Protein AF-A0A8I1XJJ4-F1 (afdb_monomer)

pLDDT: mean 81.03, std 23.06, range [27.55, 98.94]

Radius of gyration: 28.78 Å; Cα contacts (8 Å, |Δi|>4): 365; chains: 1; bounding box: 63×83×86 Å

Structure (mmCIF, N/CA/C/O backbone):
data_AF-A0A8I1XJJ4-F1
#
_entry.id   AF-A0A8I1XJJ4-F1
#
loop_
_atom_site.group_PDB
_atom_site.id
_atom_site.type_symbol
_atom_site.label_atom_id
_atom_site.label_alt_id
_atom_site.label_comp_id
_atom_site.label_asym_id
_atom_site.label_entity_id
_atom_site.label_seq_id
_atom_site.pdbx_PDB_ins_code
_atom_site.Cartn_x
_atom_site.Cartn_y
_atom_site.Cartn_z
_atom_site.occupancy
_atom_site.B_iso_or_equiv
_atom_site.auth_seq_id
_atom_site.auth_comp_id
_atom_site.auth_asym_id
_atom_site.auth_atom_id
_atom_site.pdbx_PDB_model_num
ATOM 1 N N . MET A 1 1 ? 44.241 12.865 4.020 1.00 38.50 1 MET A N 1
ATOM 2 C CA . MET A 1 1 ? 44.144 13.387 2.641 1.00 38.50 1 MET A CA 1
ATOM 3 C C . MET A 1 1 ? 42.970 14.344 2.603 1.00 38.50 1 MET A C 1
ATOM 5 O O . MET A 1 1 ? 41.831 13.915 2.529 1.00 38.50 1 MET A O 1
ATOM 9 N N . THR A 1 2 ? 43.263 15.622 2.789 1.00 27.55 2 THR A N 1
ATOM 10 C CA . THR A 1 2 ? 42.310 16.731 2.886 1.00 27.55 2 THR A CA 1
ATOM 11 C C . THR A 1 2 ? 42.680 17.711 1.782 1.00 27.55 2 THR A C 1
ATOM 13 O O . THR A 1 2 ? 43.815 18.180 1.751 1.00 27.55 2 THR A O 1
ATOM 16 N N . PHE A 1 3 ? 41.767 17.958 0.845 1.00 29.66 3 PHE A N 1
ATOM 17 C CA . PHE A 1 3 ? 41.957 18.937 -0.222 1.00 29.66 3 PHE A CA 1
ATOM 18 C C . PHE A 1 3 ? 41.377 20.284 0.221 1.00 29.66 3 PHE A C 1
ATOM 20 O O . PHE A 1 3 ? 40.174 20.404 0.440 1.00 29.66 3 PHE A O 1
ATOM 27 N N . GLU A 1 4 ? 42.249 21.283 0.359 1.00 30.64 4 GLU A N 1
ATOM 28 C CA . GLU A 1 4 ? 41.891 22.699 0.460 1.00 30.64 4 GLU A CA 1
ATOM 29 C C . GLU A 1 4 ? 41.525 23.242 -0.929 1.00 30.64 4 GLU A C 1
ATOM 31 O O . GLU A 1 4 ? 42.298 23.123 -1.881 1.00 30.64 4 GLU A O 1
ATOM 36 N N . THR A 1 5 ? 40.373 23.901 -1.044 1.00 34.25 5 THR A N 1
ATOM 37 C CA . THR A 1 5 ? 40.007 24.713 -2.211 1.00 34.25 5 THR A CA 1
ATOM 38 C C . THR A 1 5 ? 40.354 26.177 -1.941 1.00 34.25 5 THR A C 1
ATOM 40 O O . THR A 1 5 ? 39.741 26.809 -1.080 1.00 34.25 5 THR A O 1
ATOM 43 N N . ARG A 1 6 ? 41.326 26.732 -2.678 1.00 32.28 6 ARG A N 1
ATOM 44 C CA . ARG A 1 6 ? 41.619 28.175 -2.696 1.00 32.28 6 ARG A CA 1
ATOM 45 C C . ARG A 1 6 ? 40.765 28.885 -3.747 1.00 32.28 6 ARG A C 1
ATOM 47 O O . ARG A 1 6 ? 40.742 28.484 -4.907 1.00 32.28 6 ARG A O 1
ATOM 54 N N . SER A 1 7 ? 40.116 29.966 -3.328 1.00 33.94 7 SER A N 1
ATOM 55 C CA . SER A 1 7 ? 39.335 30.887 -4.157 1.00 33.94 7 SER A CA 1
ATOM 56 C C . SER A 1 7 ? 40.238 31.870 -4.920 1.00 33.94 7 SER A C 1
ATOM 58 O O . SER A 1 7 ? 41.172 32.427 -4.344 1.00 33.94 7 SER A O 1
ATOM 60 N N . CYS A 1 8 ? 39.940 32.124 -6.199 1.00 31.55 8 CYS A N 1
ATOM 61 C CA . CYS A 1 8 ? 40.547 33.200 -6.998 1.00 31.55 8 CYS A CA 1
ATOM 62 C C . CYS A 1 8 ? 39.799 34.538 -6.802 1.00 31.55 8 CYS A C 1
ATOM 64 O O . CYS A 1 8 ? 38.569 34.524 -6.740 1.00 31.55 8 CYS A O 1
ATOM 66 N N . PRO A 1 9 ? 40.494 35.694 -6.761 1.00 38.53 9 PRO A N 1
ATOM 67 C CA . PRO A 1 9 ? 39.869 37.019 -6.744 1.00 38.53 9 PRO A CA 1
ATOM 68 C C . PRO A 1 9 ? 39.603 37.557 -8.171 1.00 38.53 9 PRO A C 1
ATOM 70 O O . PRO A 1 9 ? 40.192 37.055 -9.132 1.00 38.53 9 PRO A O 1
ATOM 73 N N . PRO A 1 10 ? 38.735 38.578 -8.335 1.00 38.72 10 PRO A N 1
ATOM 74 C CA . PRO A 1 10 ? 38.374 39.125 -9.645 1.00 38.72 10 PRO A CA 1
ATOM 75 C C . PRO A 1 10 ? 39.420 40.133 -10.165 1.00 38.72 10 PRO A C 1
ATOM 77 O O . PRO A 1 10 ? 40.136 40.735 -9.360 1.00 38.72 10 PRO A O 1
ATOM 80 N N . PRO A 1 11 ? 39.510 40.370 -11.489 1.00 40.03 11 PRO A N 1
ATOM 81 C CA . PRO A 1 11 ? 40.433 41.355 -12.033 1.00 40.03 11 PRO A CA 1
ATOM 82 C C . PRO A 1 11 ? 39.850 42.776 -12.048 1.00 40.03 11 PRO A C 1
ATOM 84 O O . PRO A 1 11 ? 38.665 43.002 -12.294 1.00 40.03 11 PRO A O 1
ATOM 87 N N . ASN A 1 12 ? 40.759 43.718 -11.795 1.00 34.16 12 ASN A N 1
ATOM 88 C CA . ASN A 1 12 ? 40.591 45.166 -11.755 1.00 34.16 12 ASN A CA 1
ATOM 89 C C . ASN A 1 12 ? 40.137 45.794 -13.079 1.00 34.16 12 ASN A C 1
ATOM 91 O O . ASN A 1 12 ? 40.534 45.379 -14.168 1.00 34.16 12 ASN A O 1
ATOM 95 N N . ALA A 1 13 ? 39.405 46.898 -12.930 1.00 37.31 13 ALA A N 1
ATOM 96 C CA . ALA A 1 13 ? 39.117 47.879 -13.962 1.00 37.31 13 ALA A CA 1
ATOM 97 C C . ALA A 1 13 ? 40.365 48.701 -14.333 1.00 37.31 13 ALA A C 1
ATOM 99 O O . ALA A 1 13 ? 41.108 49.147 -13.458 1.00 37.31 13 ALA A O 1
ATOM 100 N N . ALA A 1 14 ? 40.541 48.973 -15.627 1.00 34.41 14 ALA A N 1
ATOM 101 C CA . ALA A 1 14 ? 41.392 50.050 -16.116 1.00 34.41 14 ALA A CA 1
ATOM 102 C C . ALA A 1 14 ? 40.769 50.687 -17.367 1.00 34.41 14 ALA A C 1
ATOM 104 O O . ALA A 1 14 ? 40.460 50.014 -18.349 1.00 34.41 14 ALA A O 1
ATOM 105 N N . HIS A 1 15 ? 40.576 52.001 -17.277 1.00 33.31 15 HIS A N 1
ATOM 106 C CA . HIS A 1 15 ? 40.162 52.913 -18.336 1.00 33.31 15 HIS A CA 1
ATOM 107 C C . HIS A 1 15 ? 41.168 52.953 -19.491 1.00 33.31 15 HIS A C 1
ATOM 109 O O . HIS A 1 15 ? 42.363 53.053 -19.236 1.00 33.31 15 HIS A O 1
ATOM 115 N N . PHE A 1 16 ? 40.677 53.043 -20.731 1.00 32.75 16 PHE A N 1
ATOM 116 C CA . PHE A 1 16 ? 41.347 53.777 -21.808 1.00 32.75 16 PHE A CA 1
ATOM 117 C C . PHE A 1 16 ? 40.315 54.383 -22.776 1.00 32.75 16 PHE A C 1
ATOM 119 O O . PHE A 1 16 ? 39.202 53.892 -22.926 1.00 32.75 16 PHE A O 1
ATOM 126 N N . SER A 1 17 ? 40.710 55.520 -23.334 1.00 33.84 17 SER A N 1
ATOM 127 C CA . SER A 1 17 ? 39.941 56.644 -23.876 1.00 33.84 17 SER A CA 1
ATOM 128 C C . SER A 1 17 ? 39.382 56.508 -25.300 1.00 33.84 17 SER A C 1
ATOM 130 O O . SER A 1 17 ? 40.010 55.895 -26.160 1.00 33.84 17 SER A O 1
ATOM 132 N N . ASP A 1 18 ? 38.298 57.250 -25.551 1.00 36.53 18 ASP A N 1
ATOM 133 C CA . ASP A 1 18 ? 37.707 57.614 -26.850 1.00 36.53 18 ASP A CA 1
ATOM 134 C C . ASP A 1 18 ? 38.694 58.193 -27.878 1.00 36.53 18 ASP A C 1
ATOM 136 O O . ASP A 1 18 ? 39.443 59.108 -27.532 1.00 36.53 18 ASP A O 1
ATOM 140 N N . ARG A 1 19 ? 38.570 57.780 -29.159 1.00 33.09 19 ARG A N 1
ATOM 141 C CA . ARG A 1 19 ? 38.722 58.632 -30.369 1.00 33.09 19 ARG A CA 1
ATOM 142 C C . ARG A 1 19 ? 37.977 58.070 -31.604 1.00 33.09 19 ARG A C 1
ATOM 144 O O . ARG A 1 19 ? 38.265 56.976 -32.062 1.00 33.09 19 ARG A O 1
ATOM 151 N N . HIS A 1 20 ? 37.113 58.926 -32.164 1.00 31.52 20 HIS A N 1
ATOM 152 C CA . HIS A 1 20 ? 36.793 59.185 -33.585 1.00 31.52 20 HIS A CA 1
ATOM 153 C C . HIS A 1 20 ? 36.248 58.104 -34.560 1.00 31.52 20 HIS A C 1
ATOM 155 O O . HIS A 1 20 ? 36.979 57.294 -35.109 1.00 31.52 20 HIS A O 1
ATOM 161 N N . ALA A 1 21 ? 34.959 58.293 -34.891 1.00 33.12 21 ALA A N 1
ATOM 162 C CA . ALA A 1 21 ? 34.383 58.653 -36.206 1.00 33.12 21 ALA A CA 1
ATOM 163 C C . ALA A 1 21 ? 34.511 57.736 -37.457 1.00 33.12 21 ALA A C 1
ATOM 165 O O . ALA A 1 21 ? 35.555 57.639 -38.085 1.00 33.12 21 ALA A O 1
ATOM 166 N N . SER A 1 22 ? 33.330 57.236 -37.863 1.00 32.47 22 SER A N 1
ATOM 167 C CA . SER A 1 22 ? 32.742 57.064 -39.214 1.00 32.47 22 SER A CA 1
ATOM 168 C C . SER A 1 22 ? 33.555 56.485 -40.384 1.00 32.47 22 SER A C 1
ATOM 170 O O . SER A 1 22 ? 34.453 57.149 -40.889 1.00 32.47 22 SER A O 1
ATOM 172 N N . ALA A 1 23 ? 33.050 55.390 -40.971 1.00 31.03 23 ALA A N 1
ATOM 173 C CA . ALA A 1 23 ? 32.771 55.295 -42.412 1.00 31.03 23 ALA A CA 1
ATOM 174 C C . ALA A 1 23 ? 31.934 54.042 -42.759 1.00 31.03 23 ALA A C 1
ATOM 176 O O . ALA A 1 23 ? 32.144 52.961 -42.218 1.00 31.03 23 ALA A O 1
ATOM 177 N N . ASP A 1 24 ? 31.023 54.237 -43.711 1.00 31.73 24 ASP A N 1
ATOM 178 C CA . ASP A 1 24 ? 30.553 53.280 -44.718 1.00 31.73 24 ASP A CA 1
ATOM 179 C C . ASP A 1 24 ? 29.524 52.192 -44.377 1.00 31.73 24 ASP A C 1
ATOM 181 O O . ASP A 1 24 ? 29.778 50.997 -44.237 1.00 31.73 24 ASP A O 1
ATOM 185 N N . ALA A 1 25 ? 28.270 52.636 -44.481 1.00 39.75 25 ALA A N 1
ATOM 186 C CA . ALA A 1 25 ? 27.168 51.840 -44.991 1.00 39.75 25 ALA A CA 1
ATOM 187 C C . ALA A 1 25 ? 27.394 51.470 -46.472 1.00 39.75 25 ALA A C 1
ATOM 189 O O . ALA A 1 25 ? 27.266 52.326 -47.346 1.00 39.75 25 ALA A O 1
ATOM 190 N N . LYS A 1 26 ? 27.664 50.190 -46.765 1.00 37.16 26 LYS A N 1
ATOM 191 C CA . LYS A 1 26 ? 27.360 49.530 -48.055 1.00 37.16 26 LYS A CA 1
ATOM 192 C C . LYS A 1 26 ? 27.623 48.019 -47.978 1.00 37.16 26 LYS A C 1
ATOM 194 O O . LYS A 1 26 ? 28.696 47.544 -48.317 1.00 37.16 26 LYS A O 1
ATOM 199 N N . ALA A 1 27 ? 26.609 47.247 -47.591 1.00 35.12 27 ALA A N 1
ATOM 200 C CA . ALA A 1 27 ? 26.491 45.839 -47.983 1.00 35.12 27 ALA A CA 1
ATOM 201 C C . ALA A 1 27 ? 25.018 45.415 -47.920 1.00 35.12 27 ALA A C 1
ATOM 203 O O . ALA A 1 27 ? 24.489 44.987 -46.897 1.00 35.12 27 ALA A O 1
ATOM 204 N N . CYS A 1 28 ? 24.346 45.621 -49.047 1.00 31.05 28 CYS A N 1
ATOM 205 C CA . CYS A 1 28 ? 22.985 45.195 -49.317 1.00 31.05 28 CYS A CA 1
ATOM 206 C C . CYS A 1 28 ? 22.942 43.675 -49.571 1.00 31.05 28 CYS A C 1
ATOM 208 O O . CYS A 1 28 ? 23.801 43.141 -50.265 1.00 31.05 28 CYS A O 1
ATOM 210 N N . ASN A 1 29 ? 21.900 43.021 -49.048 1.00 43.84 29 ASN A N 1
ATOM 211 C CA . ASN A 1 29 ? 21.252 41.813 -49.575 1.00 43.84 29 ASN A CA 1
ATOM 212 C C . ASN A 1 29 ? 22.111 40.586 -49.962 1.00 43.84 29 ASN A C 1
ATOM 214 O O . ASN A 1 29 ? 22.415 40.377 -51.131 1.00 43.84 29 ASN A O 1
ATOM 218 N N . SER A 1 30 ? 22.285 39.636 -49.031 1.00 41.56 30 SER A N 1
ATOM 219 C CA . SER A 1 30 ? 22.304 38.200 -49.409 1.00 41.56 30 SER A CA 1
ATOM 220 C C . SER A 1 30 ? 21.830 37.203 -48.330 1.00 41.56 30 SER A C 1
ATOM 222 O O . SER A 1 30 ? 21.616 36.026 -48.615 1.00 41.56 30 SER A O 1
ATOM 224 N N . ALA A 1 31 ? 21.541 37.635 -47.099 1.00 44.06 31 ALA A N 1
ATOM 225 C CA . ALA A 1 31 ? 21.295 36.717 -45.977 1.00 44.06 31 ALA A CA 1
ATOM 226 C C . ALA A 1 31 ? 19.838 36.212 -45.812 1.00 44.06 31 ALA A C 1
ATOM 228 O O . ALA A 1 31 ? 19.389 35.980 -44.688 1.00 44.06 31 ALA A O 1
ATOM 229 N N . ARG A 1 32 ? 19.062 36.039 -46.896 1.00 45.59 32 ARG A N 1
ATOM 230 C CA . ARG A 1 32 ? 17.690 35.474 -46.813 1.00 45.59 32 ARG A CA 1
ATOM 231 C C . ARG A 1 32 ? 17.492 34.104 -47.463 1.00 45.59 32 ARG A C 1
ATOM 233 O O . ARG A 1 32 ? 16.448 33.499 -47.227 1.00 45.59 32 ARG A O 1
ATOM 240 N N . SER A 1 33 ? 18.477 33.558 -48.179 1.00 46.50 33 SER A N 1
ATOM 241 C CA . SER A 1 33 ? 18.305 32.268 -48.873 1.00 46.50 33 SER A CA 1
ATOM 242 C C . SER A 1 33 ? 18.740 31.027 -48.077 1.00 46.50 33 SER A C 1
ATOM 244 O O . SER A 1 33 ? 18.415 29.910 -48.467 1.00 46.50 33 SER A O 1
ATOM 246 N N . SER A 1 34 ? 19.420 31.174 -46.938 1.00 47.66 34 SER A N 1
ATOM 247 C CA . SER A 1 34 ? 19.996 30.041 -46.188 1.00 47.66 34 SER A CA 1
ATOM 248 C C . SER A 1 34 ? 19.143 29.535 -45.013 1.00 47.66 34 SER A C 1
ATOM 250 O O . SER A 1 34 ? 19.424 28.476 -44.463 1.00 47.66 34 SER A O 1
ATOM 252 N N . ARG A 1 35 ? 18.045 30.218 -44.645 1.00 46.47 35 ARG A N 1
ATOM 253 C CA . ARG A 1 35 ? 17.173 29.795 -43.521 1.00 46.47 35 ARG A CA 1
ATOM 254 C C . ARG A 1 35 ? 16.080 28.781 -43.885 1.00 46.47 35 ARG A C 1
ATOM 256 O O . ARG A 1 35 ? 15.466 28.225 -42.977 1.00 46.47 35 ARG A O 1
ATOM 263 N N . ARG A 1 36 ? 15.814 28.528 -45.174 1.00 46.22 36 ARG A N 1
ATOM 264 C CA . ARG A 1 36 ? 14.784 27.556 -45.601 1.00 46.22 36 ARG A CA 1
ATOM 265 C C . ARG A 1 36 ? 15.313 26.126 -45.751 1.00 46.22 36 ARG A C 1
ATOM 267 O O . ARG A 1 36 ? 14.568 25.204 -45.441 1.00 46.22 36 ARG A O 1
ATOM 274 N N . LEU A 1 37 ? 16.586 25.930 -46.113 1.00 46.38 37 LEU A N 1
ATOM 275 C CA . LEU A 1 37 ? 17.159 24.579 -46.229 1.00 46.38 37 LEU A CA 1
ATOM 276 C C . LEU A 1 37 ? 17.389 23.894 -44.870 1.00 46.38 37 LEU A C 1
ATOM 278 O O . LEU A 1 37 ? 17.182 22.691 -44.753 1.00 46.38 37 LEU A O 1
ATOM 282 N N . VAL A 1 38 ? 17.738 24.648 -43.823 1.00 50.25 38 VAL A N 1
ATOM 283 C CA . VAL A 1 38 ? 18.016 24.068 -42.493 1.00 50.25 38 VAL A CA 1
ATOM 284 C C . VAL A 1 38 ? 16.738 23.559 -41.806 1.00 50.25 38 VAL A C 1
ATOM 286 O O . VAL A 1 38 ? 16.774 22.561 -41.092 1.00 50.25 38 VAL A O 1
ATOM 289 N N . LYS A 1 39 ? 15.578 24.181 -42.070 1.00 43.47 39 LYS A N 1
ATOM 290 C CA . LYS A 1 39 ? 14.289 23.733 -41.513 1.00 43.47 39 LYS A CA 1
ATOM 291 C C . LYS A 1 39 ? 13.758 22.453 -42.168 1.00 43.47 39 LYS A C 1
ATOM 293 O O . LYS A 1 39 ? 13.138 21.653 -41.480 1.00 43.47 39 LYS A O 1
ATOM 298 N N . GLY A 1 40 ? 14.019 22.240 -43.461 1.00 43.91 40 GLY A N 1
ATOM 299 C CA . GLY A 1 40 ? 13.600 21.019 -44.161 1.00 43.91 40 GLY A CA 1
ATOM 300 C C . GLY A 1 40 ? 14.376 19.779 -43.710 1.00 43.91 40 GLY A C 1
ATOM 301 O O . GLY A 1 40 ? 13.784 18.724 -43.504 1.00 43.91 40 GLY A O 1
ATOM 302 N N . LEU A 1 41 ? 15.685 19.926 -43.475 1.00 49.62 41 LEU A N 1
ATOM 303 C CA . LEU A 1 41 ? 16.544 18.821 -43.044 1.00 49.62 41 LEU A CA 1
ATOM 304 C C . LEU A 1 41 ? 16.266 18.390 -41.592 1.00 49.62 41 LEU A C 1
ATOM 306 O O . LEU A 1 41 ? 16.252 17.199 -41.302 1.00 49.62 41 LEU A O 1
ATOM 310 N N . ALA A 1 42 ? 15.974 19.340 -40.695 1.00 50.97 42 ALA A N 1
ATOM 311 C CA . ALA A 1 42 ? 15.635 19.041 -39.301 1.00 50.97 42 ALA A CA 1
ATOM 312 C C . ALA A 1 42 ? 14.288 18.307 -39.157 1.00 50.97 42 ALA A C 1
ATOM 314 O O . ALA A 1 42 ? 14.168 17.414 -38.323 1.00 50.97 42 ALA A O 1
ATOM 315 N N . ILE A 1 43 ? 13.294 18.635 -39.992 1.00 51.75 43 ILE A N 1
ATOM 316 C CA . ILE A 1 43 ? 11.988 17.953 -39.993 1.00 51.75 43 ILE A CA 1
ATOM 317 C C . ILE A 1 43 ? 12.108 16.543 -40.594 1.00 51.75 43 ILE A C 1
ATOM 319 O O . ILE A 1 43 ? 11.512 15.610 -40.065 1.00 51.75 43 ILE A O 1
ATOM 323 N N . ALA A 1 44 ? 12.925 16.354 -41.636 1.00 50.50 44 ALA A N 1
ATOM 324 C CA . ALA A 1 44 ? 13.180 15.030 -42.209 1.00 50.50 44 ALA A CA 1
ATOM 325 C C . ALA A 1 44 ? 13.968 14.107 -41.256 1.00 50.50 44 ALA A C 1
ATOM 327 O O . ALA A 1 44 ? 13.662 12.920 -41.168 1.00 50.50 44 ALA A O 1
ATOM 328 N N . LEU A 1 45 ? 14.928 14.647 -40.493 1.00 48.53 45 LEU A N 1
ATOM 329 C CA . LEU A 1 45 ? 15.669 13.897 -39.468 1.00 48.53 45 LEU A CA 1
ATOM 330 C C . LEU A 1 45 ? 14.800 13.539 -38.249 1.00 48.53 45 LEU A C 1
ATOM 332 O O . LEU A 1 45 ? 14.954 12.450 -37.703 1.00 48.53 45 LEU A O 1
ATOM 336 N N . PHE A 1 46 ? 13.850 14.397 -37.858 1.00 47.97 46 PHE A N 1
ATOM 337 C CA . PHE A 1 46 ? 12.884 14.075 -36.797 1.00 47.97 46 PHE A CA 1
ATOM 338 C C . PHE A 1 46 ? 11.820 13.062 -37.241 1.00 47.97 46 PHE A C 1
ATOM 340 O O . PHE A 1 46 ? 11.438 12.203 -36.451 1.00 47.97 46 PHE A O 1
ATOM 347 N N . ALA A 1 47 ? 11.373 13.115 -38.499 1.00 46.84 47 ALA A N 1
ATOM 348 C CA . ALA A 1 47 ? 10.411 12.152 -39.035 1.00 46.84 47 ALA A CA 1
ATOM 349 C C . ALA A 1 47 ? 11.035 10.759 -39.247 1.00 46.84 47 ALA A C 1
ATOM 351 O O . ALA A 1 47 ? 10.389 9.751 -38.976 1.00 46.84 47 ALA A O 1
ATOM 352 N N . ALA A 1 48 ? 12.305 10.681 -39.661 1.00 47.47 48 ALA A N 1
ATOM 353 C CA . ALA A 1 48 ? 13.005 9.406 -39.843 1.00 47.47 48 ALA A CA 1
ATOM 354 C C . ALA A 1 48 ? 13.349 8.696 -38.517 1.00 47.47 48 ALA A C 1
ATOM 356 O O . ALA A 1 48 ? 13.481 7.474 -38.495 1.00 47.47 48 ALA A O 1
ATOM 357 N N . ALA A 1 49 ? 13.446 9.432 -37.403 1.00 46.50 49 ALA A N 1
ATOM 358 C CA . ALA A 1 49 ? 13.710 8.859 -36.081 1.00 46.50 49 ALA A CA 1
ATOM 359 C C . ALA A 1 49 ? 12.482 8.176 -35.444 1.00 46.50 49 ALA A C 1
ATOM 361 O O . ALA A 1 49 ? 12.636 7.418 -34.490 1.00 46.50 49 ALA A O 1
ATOM 362 N N . GLN A 1 50 ? 11.271 8.408 -35.964 1.00 50.25 50 GLN A N 1
ATOM 363 C CA . GLN A 1 50 ? 10.039 7.805 -35.437 1.00 50.25 50 GLN A CA 1
ATOM 364 C C . GLN A 1 50 ? 9.652 6.479 -36.107 1.00 50.25 50 GLN A C 1
ATOM 366 O O . GLN A 1 50 ? 8.703 5.836 -35.669 1.00 50.25 50 GLN A O 1
ATOM 371 N N . LEU A 1 51 ? 10.375 6.040 -37.142 1.00 49.47 51 LEU A N 1
ATOM 372 C CA . LEU A 1 51 ? 9.982 4.875 -37.944 1.00 49.47 51 LEU A CA 1
ATOM 373 C C . LEU A 1 51 ? 10.586 3.533 -37.510 1.00 49.47 51 LEU A C 1
ATOM 375 O O . LEU A 1 51 ? 10.251 2.527 -38.118 1.00 49.47 51 LEU A O 1
ATOM 379 N N . ASN A 1 52 ? 11.413 3.484 -36.459 1.00 48.47 52 ASN A N 1
ATOM 380 C CA . ASN A 1 52 ? 12.059 2.241 -36.007 1.00 48.47 52 ASN A CA 1
ATOM 381 C C . ASN A 1 52 ? 12.085 2.065 -34.479 1.00 48.47 52 ASN A C 1
ATOM 383 O O . ASN A 1 52 ? 12.982 1.407 -33.950 1.00 48.47 52 ASN A O 1
ATOM 387 N N . ALA A 1 53 ? 11.106 2.601 -33.744 1.00 51.00 53 ALA A N 1
ATOM 388 C CA . ALA A 1 53 ? 10.854 2.091 -32.398 1.00 51.00 53 ALA A CA 1
ATOM 389 C C . ALA A 1 53 ? 10.236 0.690 -32.538 1.00 51.00 53 ALA A C 1
ATOM 391 O O . ALA A 1 53 ? 9.018 0.533 -32.550 1.00 51.00 53 ALA A O 1
ATOM 392 N N . GLN A 1 54 ? 11.082 -0.323 -32.742 1.00 50.16 54 GLN A N 1
ATOM 393 C CA . GLN A 1 54 ? 10.658 -1.714 -32.657 1.00 50.16 54 GLN A CA 1
ATOM 394 C C . GLN A 1 54 ? 10.059 -1.917 -31.266 1.00 50.16 54 GLN A C 1
ATOM 396 O O . GLN A 1 54 ? 10.678 -1.559 -30.263 1.00 50.16 54 GLN A O 1
ATOM 401 N N . THR A 1 55 ? 8.842 -2.452 -31.206 1.00 53.66 55 THR A N 1
ATOM 402 C CA . THR A 1 55 ? 8.273 -2.935 -29.952 1.00 53.66 55 THR A CA 1
ATOM 403 C C . THR A 1 55 ? 9.244 -3.969 -29.403 1.00 53.66 55 THR A C 1
ATOM 405 O O . THR A 1 55 ? 9.426 -5.023 -30.014 1.00 53.66 55 THR A O 1
ATOM 408 N N . ILE A 1 56 ? 9.924 -3.643 -28.304 1.00 52.78 56 ILE A N 1
ATOM 409 C CA . ILE A 1 56 ? 10.738 -4.629 -27.607 1.00 52.78 56 ILE A CA 1
ATOM 410 C C . ILE A 1 56 ? 9.753 -5.650 -27.059 1.00 52.78 56 ILE A C 1
ATOM 412 O O . ILE A 1 56 ? 8.898 -5.309 -26.243 1.00 52.78 56 ILE A O 1
ATOM 416 N N . ASP A 1 57 ? 9.855 -6.877 -27.553 1.00 55.53 57 ASP A N 1
ATOM 417 C CA . ASP A 1 57 ? 9.181 -8.010 -26.949 1.00 55.53 57 ASP A CA 1
ATOM 418 C C . ASP A 1 57 ? 9.823 -8.250 -25.578 1.00 55.53 57 ASP A C 1
ATOM 420 O O . ASP A 1 57 ? 10.917 -8.801 -25.460 1.00 55.53 57 ASP A O 1
ATOM 424 N N . THR A 1 58 ? 9.178 -7.728 -24.536 1.00 53.38 58 THR A N 1
ATOM 425 C CA . THR A 1 58 ? 9.607 -7.877 -23.143 1.00 53.38 58 THR A CA 1
ATOM 426 C C . THR A 1 58 ? 9.232 -9.232 -22.566 1.00 53.38 58 THR A C 1
ATOM 428 O O . THR A 1 58 ? 9.487 -9.466 -21.385 1.00 53.38 58 THR A O 1
ATOM 431 N N . SER A 1 59 ? 8.673 -10.150 -23.366 1.00 57.19 59 SER A N 1
ATOM 432 C CA . SER A 1 59 ? 8.724 -11.570 -23.040 1.00 57.19 59 SER A CA 1
ATOM 433 C C . SER A 1 59 ? 10.163 -12.060 -23.233 1.00 57.19 59 SER A C 1
ATOM 435 O O . SER A 1 59 ? 10.497 -12.852 -24.110 1.00 57.19 59 SER A O 1
ATOM 437 N N . ALA A 1 60 ? 11.075 -11.557 -22.391 1.00 57.62 60 ALA A N 1
ATOM 438 C CA . ALA A 1 60 ? 12.352 -12.217 -22.184 1.00 57.62 60 ALA A CA 1
ATOM 439 C C . ALA A 1 60 ? 12.037 -13.708 -21.986 1.00 57.62 60 ALA A C 1
ATOM 441 O O . ALA A 1 60 ? 11.083 -14.004 -21.256 1.00 57.62 60 ALA A O 1
ATOM 442 N N . PRO A 1 61 ? 12.753 -14.649 -22.631 1.00 69.88 61 PRO A N 1
ATOM 443 C CA . PRO A 1 61 ? 12.445 -16.064 -22.507 1.00 69.88 61 PRO A CA 1
ATOM 444 C C . PRO A 1 61 ? 12.941 -16.535 -21.140 1.00 69.88 61 PRO A C 1
ATOM 446 O O . PRO A 1 61 ? 13.899 -17.295 -21.011 1.00 69.88 61 PRO A O 1
ATOM 449 N N . LEU A 1 62 ? 12.299 -16.036 -20.087 1.00 71.12 62 LEU A N 1
ATOM 450 C CA . LEU A 1 62 ? 12.280 -16.673 -18.797 1.00 71.12 62 LEU A CA 1
ATOM 451 C C . LEU A 1 62 ? 11.763 -18.096 -19.040 1.00 71.12 62 LEU A C 1
ATOM 453 O O . LEU A 1 62 ? 10.938 -18.304 -19.940 1.00 71.12 62 LEU A O 1
ATOM 457 N N . PRO A 1 63 ? 12.231 -19.089 -18.267 1.00 73.44 63 PRO A N 1
ATOM 458 C CA . PRO A 1 63 ? 11.701 -20.443 -18.355 1.00 73.44 63 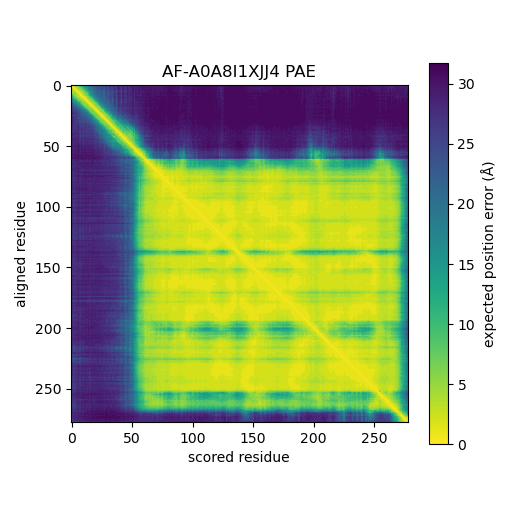PRO A CA 1
ATOM 459 C C . PRO A 1 63 ? 10.165 -20.422 -18.356 1.00 73.44 63 PRO A C 1
ATOM 461 O O . PRO A 1 63 ? 9.583 -19.504 -17.775 1.00 73.44 63 PRO A O 1
ATOM 464 N N . PRO A 1 64 ? 9.475 -21.389 -18.974 1.00 73.94 64 PRO A N 1
ATOM 465 C CA . PRO A 1 64 ? 8.019 -21.421 -18.923 1.00 73.94 64 PRO A CA 1
ATOM 466 C C . PRO A 1 64 ? 7.533 -21.442 -17.467 1.00 73.94 64 PRO A C 1
ATOM 468 O O . PRO A 1 64 ? 8.101 -22.120 -16.605 1.00 73.94 64 PRO A O 1
ATOM 471 N N . VAL A 1 65 ? 6.497 -20.657 -17.177 1.00 73.62 65 VAL A N 1
ATOM 472 C CA . VAL A 1 65 ? 5.805 -20.694 -15.883 1.00 73.62 65 VAL A CA 1
ATOM 473 C C . VAL A 1 65 ? 5.010 -21.998 -15.844 1.00 73.62 65 VAL A C 1
ATOM 475 O O . VAL A 1 65 ? 4.344 -22.345 -16.820 1.00 73.62 65 VAL A O 1
ATOM 478 N N . ARG A 1 66 ? 5.066 -22.738 -14.735 1.00 77.31 66 ARG A N 1
ATOM 479 C CA . ARG A 1 66 ? 4.121 -23.840 -14.532 1.00 77.31 66 ARG A CA 1
ATOM 480 C C . ARG A 1 66 ? 2.742 -23.236 -14.306 1.00 77.31 66 ARG A C 1
ATOM 482 O O . ARG A 1 66 ? 2.614 -22.368 -13.450 1.00 77.31 66 ARG A O 1
ATOM 489 N N . ALA A 1 67 ? 1.742 -23.695 -15.056 1.00 81.81 67 ALA A N 1
ATOM 490 C CA . ALA A 1 67 ? 0.363 -23.320 -14.779 1.00 81.81 67 ALA A CA 1
ATOM 491 C C . ALA A 1 67 ? 0.049 -23.628 -13.307 1.00 81.81 67 ALA A C 1
ATOM 493 O O . ALA A 1 67 ? 0.344 -24.726 -12.825 1.00 81.81 67 ALA A O 1
ATOM 494 N N . TRP A 1 68 ? -0.491 -22.639 -12.606 1.00 80.75 68 TRP A N 1
ATOM 495 C CA . TRP A 1 68 ? -0.896 -22.745 -11.214 1.00 80.75 68 TRP A CA 1
ATOM 496 C C . TRP A 1 68 ? -2.408 -22.545 -11.141 1.00 80.75 68 TRP A C 1
ATOM 498 O O . TRP A 1 68 ? -2.938 -21.658 -11.802 1.00 80.75 68 TRP A O 1
ATOM 508 N N . HIS A 1 69 ? -3.068 -23.388 -10.349 1.00 87.38 69 HIS A N 1
ATOM 509 C CA . HIS A 1 69 ? -4.490 -23.309 -10.033 1.00 87.38 69 HIS A CA 1
ATOM 510 C C . HIS A 1 69 ? -4.662 -23.584 -8.546 1.00 87.38 69 HIS A C 1
ATOM 512 O O . HIS A 1 69 ? -4.004 -24.475 -7.995 1.00 87.38 69 HIS A O 1
ATOM 518 N N . GLY A 1 70 ? -5.550 -22.850 -7.888 1.00 88.38 70 GLY A N 1
ATOM 519 C CA . GLY A 1 70 ? -5.691 -22.940 -6.443 1.00 88.38 70 GLY A CA 1
ATOM 520 C C . GLY A 1 70 ? -6.905 -22.205 -5.906 1.00 88.38 70 GLY A C 1
ATOM 521 O O . GLY A 1 70 ? -7.555 -21.421 -6.588 1.00 88.38 70 GLY A O 1
ATOM 522 N N . ALA A 1 71 ? -7.214 -22.450 -4.633 1.00 90.31 71 ALA A N 1
ATOM 523 C CA . ALA A 1 71 ? -8.423 -21.924 -4.002 1.00 90.31 71 ALA A CA 1
ATOM 524 C C . ALA A 1 71 ? -8.503 -20.385 -3.998 1.00 90.31 71 ALA A C 1
ATOM 526 O O . ALA A 1 71 ? -9.603 -19.839 -3.941 1.00 90.31 71 ALA A O 1
ATOM 527 N N . SER A 1 72 ? -7.371 -19.675 -4.075 1.00 87.94 72 SER A N 1
ATOM 528 C CA . SER A 1 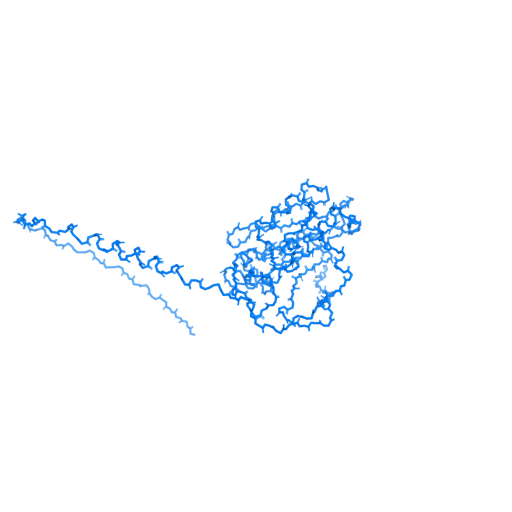72 ? -7.371 -18.211 -4.156 1.00 87.94 72 SER A CA 1
ATOM 529 C C . SER A 1 72 ? -7.847 -17.669 -5.506 1.00 87.94 72 SER A C 1
ATOM 531 O O . SER A 1 72 ? -8.224 -16.502 -5.551 1.00 87.94 72 SER A O 1
ATOM 533 N N . GLU A 1 73 ? -7.958 -18.484 -6.563 1.00 91.69 73 GLU A N 1
ATOM 534 C CA . GLU A 1 73 ? -8.627 -18.070 -7.809 1.00 91.69 73 GLU A CA 1
ATOM 535 C C . GLU A 1 73 ? -10.088 -17.661 -7.547 1.00 91.69 73 GLU A C 1
ATOM 537 O O . GLU A 1 73 ? -10.603 -16.757 -8.196 1.00 91.69 73 GLU A O 1
ATOM 542 N N . ALA A 1 74 ? -10.736 -18.228 -6.519 1.00 92.44 74 ALA A N 1
ATOM 543 C CA . ALA A 1 74 ? -12.084 -17.836 -6.100 1.00 92.44 74 ALA A CA 1
ATOM 544 C C . ALA A 1 74 ? -12.170 -16.413 -5.503 1.00 92.44 74 ALA A C 1
ATOM 546 O O . ALA A 1 74 ? -13.269 -15.906 -5.281 1.00 92.44 74 ALA A O 1
ATOM 547 N N . LEU A 1 75 ? -11.033 -15.769 -5.208 1.00 92.06 75 LEU A N 1
ATOM 548 C CA . LEU A 1 75 ? -10.974 -14.382 -4.729 1.00 92.06 75 LEU A CA 1
ATOM 549 C C . LEU A 1 75 ? -10.941 -13.362 -5.876 1.00 92.06 75 LEU A C 1
ATOM 551 O O . LEU A 1 75 ? -11.184 -12.173 -5.634 1.00 92.06 75 LEU A O 1
ATOM 555 N N . ILE A 1 76 ? -10.640 -13.813 -7.098 1.00 95.31 76 ILE A N 1
ATOM 556 C CA . ILE A 1 76 ? -10.543 -12.970 -8.289 1.00 95.31 76 ILE A CA 1
ATOM 557 C C . ILE A 1 76 ? -11.949 -12.504 -8.674 1.00 95.31 76 ILE A C 1
ATOM 559 O O . ILE A 1 76 ? -12.886 -13.295 -8.789 1.00 95.31 76 ILE A O 1
ATOM 563 N N . ALA A 1 77 ? -12.121 -11.195 -8.834 1.00 96.94 77 ALA A N 1
ATOM 564 C CA . ALA A 1 77 ? -13.374 -10.617 -9.299 1.00 96.94 77 ALA A CA 1
ATOM 565 C C . ALA A 1 77 ? -13.662 -10.962 -10.768 1.00 96.94 77 ALA A C 1
ATOM 567 O O . ALA A 1 77 ? -12.759 -10.992 -11.602 1.00 96.94 77 ALA A O 1
ATOM 568 N N . ALA A 1 78 ? -14.943 -11.151 -11.093 1.00 95.62 78 ALA A N 1
ATOM 569 C CA . ALA A 1 78 ? -15.379 -11.275 -12.478 1.00 95.62 78 ALA A CA 1
ATOM 570 C C . ALA A 1 78 ? -15.126 -9.961 -13.254 1.00 95.62 78 ALA A C 1
ATOM 572 O O . ALA A 1 78 ? -15.184 -8.890 -12.645 1.00 95.62 78 ALA A O 1
ATOM 573 N N . PRO A 1 79 ? -14.890 -10.005 -14.582 1.00 94.25 79 PRO A N 1
ATOM 574 C CA . PRO A 1 79 ? -14.597 -8.812 -15.387 1.00 94.25 79 PRO A CA 1
ATOM 575 C C . PRO A 1 79 ? -15.650 -7.694 -15.321 1.00 94.25 79 PRO A C 1
ATOM 577 O O . PRO A 1 79 ? -15.324 -6.529 -15.535 1.00 94.25 79 PRO A O 1
ATOM 580 N N . ASP A 1 80 ? -16.907 -8.038 -15.045 1.00 94.75 80 ASP A N 1
ATOM 581 C CA . ASP A 1 80 ? -18.040 -7.120 -14.914 1.00 94.75 80 ASP A CA 1
ATOM 582 C C . ASP A 1 80 ? -18.310 -6.672 -13.467 1.00 94.75 80 ASP A C 1
ATOM 584 O O . ASP A 1 80 ? -19.229 -5.885 -13.223 1.00 94.75 80 ASP A O 1
ATOM 588 N N . ASP A 1 81 ? -17.508 -7.126 -12.499 1.00 96.62 81 ASP A N 1
ATOM 589 C CA . ASP A 1 81 ? -17.645 -6.725 -11.104 1.00 96.62 81 ASP A CA 1
ATOM 590 C C . ASP A 1 81 ? -17.369 -5.215 -10.958 1.00 96.62 81 ASP A C 1
ATOM 592 O O . ASP A 1 81 ? -16.296 -4.731 -11.336 1.00 96.62 81 ASP A O 1
ATOM 596 N N . PRO A 1 82 ? -18.290 -4.437 -10.360 1.00 96.00 82 PRO A N 1
ATOM 597 C CA . PRO A 1 82 ? -18.128 -2.991 -10.235 1.00 96.00 82 PRO A CA 1
ATOM 598 C C . PRO A 1 82 ? -16.917 -2.596 -9.381 1.00 96.00 82 PRO A C 1
ATOM 600 O O . PRO A 1 82 ? -16.472 -1.449 -9.441 1.00 96.00 82 PRO A O 1
ATOM 603 N N . TRP A 1 83 ? -16.380 -3.508 -8.576 1.00 96.81 83 TRP A N 1
ATOM 604 C CA . TRP A 1 83 ? -15.232 -3.333 -7.697 1.00 96.81 83 TRP A CA 1
ATOM 605 C C . TRP A 1 83 ? -14.015 -4.161 -8.107 1.00 96.81 83 TRP A C 1
ATOM 607 O O . TRP A 1 83 ? -13.082 -4.267 -7.308 1.00 96.81 83 TRP A O 1
ATOM 617 N N . ILE A 1 84 ? -13.970 -4.689 -9.336 1.00 97.44 84 ILE A N 1
ATOM 618 C CA . ILE A 1 84 ? -12.744 -5.277 -9.884 1.00 97.44 84 ILE A CA 1
ATOM 619 C C . ILE A 1 84 ? -11.564 -4.308 -9.697 1.00 97.44 84 ILE A C 1
ATOM 621 O O . ILE A 1 84 ? -11.679 -3.088 -9.896 1.00 97.44 84 ILE A O 1
ATOM 625 N N . THR A 1 85 ? -10.435 -4.826 -9.217 1.00 97.62 85 THR A N 1
ATOM 626 C CA . THR A 1 85 ? -9.216 -4.024 -9.087 1.00 97.62 85 THR A CA 1
ATOM 627 C C . THR A 1 85 ? -8.569 -3.836 -10.461 1.00 97.62 85 THR A C 1
ATOM 629 O O . THR A 1 85 ? -8.766 -4.654 -11.361 1.00 97.62 85 THR A O 1
ATOM 632 N N . PRO A 1 86 ? -7.768 -2.776 -10.667 1.00 95.50 86 PRO A N 1
ATOM 633 C CA . PRO A 1 86 ? -7.092 -2.581 -11.948 1.00 95.50 86 PRO A CA 1
ATOM 634 C C . PRO A 1 86 ? -6.167 -3.745 -12.338 1.00 95.50 86 PRO A C 1
ATOM 636 O O . PRO A 1 86 ? -6.058 -4.054 -13.521 1.00 95.50 86 PRO A O 1
ATOM 639 N N . ALA A 1 87 ? -5.535 -4.398 -11.355 1.00 95.62 87 ALA A N 1
ATOM 640 C CA . ALA A 1 87 ? -4.700 -5.572 -11.587 1.00 95.62 87 ALA A CA 1
ATOM 641 C C . ALA A 1 87 ? -5.536 -6.757 -12.094 1.00 95.62 87 ALA A C 1
ATOM 643 O O . ALA A 1 87 ? -5.241 -7.276 -13.170 1.00 95.62 87 ALA A O 1
ATOM 644 N N . GLU A 1 88 ? -6.631 -7.105 -11.405 1.00 96.75 88 GLU A N 1
ATOM 645 C CA . GLU A 1 88 ? -7.562 -8.168 -11.828 1.00 96.75 88 GLU A CA 1
ATOM 646 C C . GLU A 1 88 ? -8.162 -7.904 -13.213 1.00 96.75 88 GLU A C 1
ATOM 648 O O . GLU A 1 88 ? -8.232 -8.808 -14.037 1.00 96.75 88 GLU A O 1
ATOM 653 N N . HIS A 1 89 ? -8.542 -6.657 -13.513 1.00 95.94 89 HIS A N 1
ATOM 654 C CA . HIS A 1 89 ? -9.073 -6.292 -14.831 1.00 95.94 89 HIS A CA 1
ATOM 655 C C . HIS A 1 89 ? -8.050 -6.524 -15.956 1.00 95.94 89 HIS A C 1
ATOM 657 O O . HIS A 1 89 ? -8.419 -6.737 -17.110 1.00 95.94 89 HIS A O 1
ATOM 663 N N . SER A 1 90 ? -6.756 -6.460 -15.641 1.00 93.56 90 SER A N 1
ATOM 664 C CA . SER A 1 90 ? -5.679 -6.760 -16.586 1.00 93.56 90 SER A CA 1
ATOM 665 C C . SER A 1 90 ? -5.210 -8.214 -16.546 1.00 93.56 90 SER A C 1
ATOM 667 O O . SER A 1 90 ? -4.153 -8.500 -17.098 1.00 93.56 90 SER A O 1
ATOM 669 N N . ASP A 1 91 ? -5.945 -9.105 -15.875 1.00 92.56 91 ASP A N 1
ATOM 670 C CA . ASP A 1 91 ? -5.533 -10.493 -15.630 1.00 92.56 91 ASP A CA 1
ATOM 671 C C . ASP A 1 91 ? -4.149 -10.579 -14.956 1.00 92.56 91 ASP A C 1
ATOM 673 O O . ASP A 1 91 ? -3.285 -11.370 -15.320 1.00 92.56 91 ASP A O 1
ATOM 677 N N . PHE A 1 92 ? -3.894 -9.661 -14.015 1.00 91.81 92 PHE A N 1
ATOM 678 C CA . PHE A 1 92 ? -2.626 -9.500 -13.288 1.00 91.81 92 PHE A CA 1
ATOM 679 C C . PHE A 1 92 ? -1.387 -9.251 -14.169 1.00 91.81 92 PHE A C 1
ATOM 681 O O . PHE A 1 92 ? -0.259 -9.245 -13.679 1.00 91.81 92 PHE A O 1
ATOM 688 N N . VAL A 1 93 ? -1.570 -8.963 -15.460 1.00 89.94 93 VAL A N 1
ATOM 689 C CA . VAL A 1 93 ? -0.478 -8.649 -16.396 1.00 89.94 93 VAL A CA 1
ATOM 690 C C . VAL A 1 93 ? 0.102 -7.250 -16.143 1.00 89.94 93 VAL A C 1
ATOM 692 O O . VAL A 1 93 ? 1.247 -6.947 -16.499 1.00 89.94 93 VAL A O 1
ATOM 695 N N . SER A 1 94 ? -0.678 -6.364 -15.523 1.00 91.44 94 SER A N 1
ATOM 696 C CA . SER A 1 94 ? -0.283 -4.993 -15.224 1.00 91.44 94 SER A CA 1
ATOM 697 C C . SER A 1 94 ? -0.686 -4.570 -13.815 1.00 91.44 94 SER A C 1
ATOM 699 O O . SER A 1 94 ? -1.513 -5.194 -13.160 1.00 91.44 94 SER A O 1
ATOM 701 N N . THR A 1 95 ? -0.110 -3.456 -13.371 1.00 94.50 95 THR A N 1
ATOM 702 C CA . THR A 1 95 ? -0.412 -2.836 -12.080 1.00 94.50 95 THR A CA 1
ATOM 703 C C . THR A 1 95 ? -0.838 -1.373 -12.290 1.00 94.50 95 THR A C 1
ATOM 705 O O . THR A 1 95 ? -0.281 -0.701 -13.181 1.00 94.50 95 THR A O 1
ATOM 708 N N . PRO A 1 96 ? -1.797 -0.832 -11.510 1.00 96.38 96 PRO A N 1
ATOM 709 C CA . PRO A 1 96 ? -2.239 0.553 -11.647 1.00 96.38 96 PRO A CA 1
ATOM 710 C C . PRO A 1 96 ? -1.122 1.548 -11.326 1.00 96.38 96 PRO A C 1
ATOM 712 O O . PRO A 1 96 ? -0.328 1.330 -10.411 1.00 96.38 96 PRO A O 1
ATOM 715 N N . SER A 1 97 ? -1.097 2.680 -12.036 1.00 97.12 97 SER A N 1
ATOM 716 C CA . SER A 1 97 ? -0.289 3.848 -11.653 1.00 97.12 97 SER A CA 1
ATOM 717 C C . SER A 1 97 ? -0.708 4.396 -10.285 1.00 97.12 97 SER A C 1
ATOM 719 O O . SER A 1 97 ? -1.773 4.056 -9.757 1.00 97.12 97 SER A O 1
ATOM 721 N N . TYR A 1 98 ? 0.090 5.298 -9.720 1.00 98.25 98 TYR A N 1
ATOM 722 C CA . TYR A 1 98 ? -0.272 6.042 -8.514 1.00 98.25 98 TYR A CA 1
ATOM 723 C C . TYR A 1 98 ? -1.639 6.730 -8.669 1.00 98.25 98 TYR A C 1
ATOM 725 O O . TYR A 1 98 ? -2.510 6.603 -7.808 1.00 98.25 98 TYR A O 1
ATOM 733 N N . ALA A 1 99 ? -1.865 7.406 -9.802 1.00 98.38 99 ALA A N 1
ATOM 734 C CA . ALA A 1 99 ? -3.119 8.109 -10.069 1.00 98.38 99 ALA A CA 1
ATOM 735 C C . ALA A 1 99 ? -4.321 7.151 -10.152 1.00 98.38 99 ALA A C 1
ATOM 737 O O . ALA A 1 99 ? -5.368 7.427 -9.567 1.00 98.38 99 ALA A O 1
ATOM 738 N N . GLN A 1 100 ? -4.164 6.008 -10.829 1.00 98.06 100 GLN A N 1
ATOM 739 C CA . GLN A 1 100 ? -5.207 4.980 -10.915 1.00 98.06 100 GLN A CA 1
ATOM 740 C C . GLN A 1 100 ? -5.489 4.346 -9.548 1.00 98.06 100 GLN A C 1
ATOM 742 O O . GLN A 1 100 ? -6.651 4.177 -9.181 1.00 98.06 100 GLN A O 1
ATOM 747 N N . THR A 1 101 ? -4.440 4.062 -8.771 1.00 98.56 101 THR A N 1
ATOM 748 C CA . THR A 1 101 ? -4.541 3.531 -7.403 1.00 98.56 101 THR A CA 1
ATOM 749 C C . THR A 1 101 ? -5.328 4.493 -6.518 1.00 98.56 101 THR A C 1
ATOM 751 O O . THR A 1 101 ? -6.309 4.102 -5.888 1.00 98.56 101 THR A O 1
ATOM 754 N N . ARG A 1 102 ? -4.963 5.781 -6.524 1.00 98.69 102 ARG A N 1
ATOM 755 C CA . ARG A 1 102 ? -5.664 6.827 -5.770 1.00 98.69 102 ARG A CA 1
ATOM 756 C C . ARG A 1 102 ? -7.129 6.942 -6.177 1.00 98.69 102 ARG A C 1
ATOM 758 O O . ARG A 1 102 ? -7.987 6.973 -5.301 1.00 98.69 102 ARG A O 1
ATOM 765 N N . ALA A 1 103 ? -7.417 7.006 -7.475 1.00 98.62 103 ALA A N 1
ATOM 766 C CA . ALA A 1 103 ? -8.785 7.145 -7.971 1.00 98.62 103 ALA A CA 1
ATOM 767 C C . ALA A 1 103 ? -9.661 5.950 -7.562 1.00 98.62 103 ALA A C 1
ATOM 769 O O . ALA A 1 103 ? -10.794 6.128 -7.111 1.00 98.62 103 ALA A O 1
ATOM 770 N N . TRP A 1 104 ? -9.122 4.732 -7.663 1.00 98.62 104 TRP A N 1
ATOM 771 C CA . TRP A 1 104 ? -9.826 3.525 -7.244 1.00 98.62 104 TRP A CA 1
ATOM 772 C C . TRP A 1 104 ? -10.077 3.510 -5.728 1.00 98.62 104 TRP A C 1
ATOM 774 O O . TRP A 1 104 ? -11.206 3.264 -5.302 1.00 98.62 104 TRP A O 1
ATOM 784 N N . LEU A 1 105 ? -9.075 3.873 -4.917 1.00 98.81 105 LEU A N 1
ATOM 785 C CA . LEU A 1 105 ? -9.207 3.984 -3.459 1.00 98.81 105 LEU A CA 1
ATOM 786 C C . LEU A 1 105 ? -10.229 5.043 -3.041 1.00 98.81 105 LEU A C 1
ATOM 788 O O . LEU A 1 105 ? -11.054 4.780 -2.173 1.00 98.81 105 LEU A O 1
ATOM 792 N N . GLN A 1 106 ? -10.218 6.220 -3.672 1.00 98.75 106 GLN A N 1
ATOM 793 C CA . GLN A 1 106 ? -11.198 7.27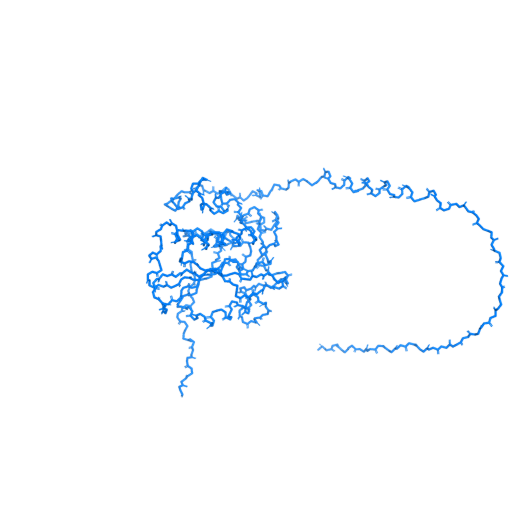8 -3.409 1.00 98.75 106 GLN A CA 1
ATOM 794 C C . GLN A 1 106 ? -12.626 6.796 -3.673 1.00 98.75 106 GLN A C 1
ATOM 796 O O . GLN A 1 106 ? -13.519 7.049 -2.866 1.00 98.75 106 GLN A O 1
ATOM 801 N N . ARG A 1 107 ? -12.836 6.060 -4.770 1.00 98.56 107 ARG A N 1
ATOM 802 C CA . ARG A 1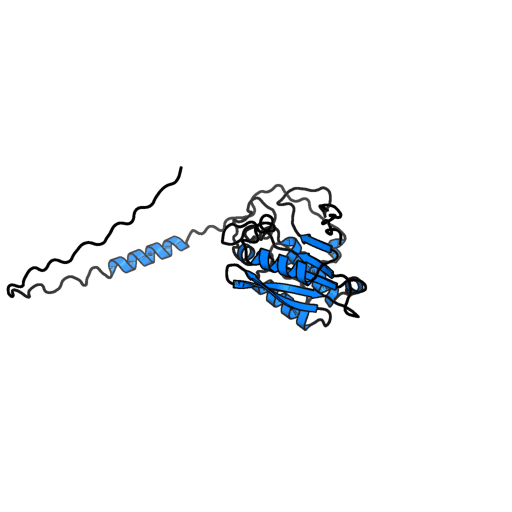 107 ? -14.138 5.473 -5.101 1.00 98.56 107 ARG A CA 1
ATOM 803 C C . ARG A 1 107 ? -14.573 4.428 -4.073 1.00 98.56 107 ARG A C 1
ATOM 805 O O . ARG A 1 107 ? -15.728 4.444 -3.662 1.00 98.56 107 ARG A O 1
ATOM 812 N N . LEU A 1 108 ? -13.664 3.547 -3.649 1.00 98.69 108 LEU A N 1
ATOM 813 C CA . LEU A 1 108 ? -13.963 2.512 -2.657 1.00 98.69 108 LEU A CA 1
ATOM 814 C C . LEU A 1 108 ? -14.291 3.116 -1.285 1.00 98.69 108 LEU A C 1
ATOM 816 O O . LEU A 1 108 ? -15.275 2.729 -0.659 1.00 98.69 108 LEU A O 1
ATOM 820 N N . VAL A 1 109 ? -13.495 4.091 -0.842 1.00 98.62 109 VAL A N 1
ATOM 821 C CA . VAL A 1 109 ? -13.689 4.807 0.427 1.00 98.62 109 VAL A CA 1
ATOM 822 C C . VAL A 1 109 ? -15.006 5.577 0.427 1.00 98.62 109 VAL A C 1
ATOM 824 O O . VAL A 1 109 ? -15.744 5.517 1.402 1.00 98.62 109 VAL A O 1
ATOM 827 N N . ALA A 1 110 ? -15.368 6.229 -0.681 1.00 98.50 110 ALA A N 1
ATOM 828 C CA . ALA A 1 110 ? -16.661 6.906 -0.800 1.00 98.50 110 ALA A CA 1
ATOM 829 C C . ALA A 1 110 ? -17.866 5.948 -0.701 1.00 98.50 110 ALA A C 1
ATOM 831 O O . ALA A 1 110 ? -18.964 6.380 -0.359 1.00 98.50 110 ALA A O 1
ATOM 832 N N . ALA A 1 111 ? -17.668 4.659 -0.990 1.00 98.25 111 ALA A N 1
ATOM 833 C CA . ALA A 1 111 ? -18.705 3.634 -0.964 1.00 98.25 111 ALA A CA 1
ATOM 834 C C . ALA A 1 111 ? -18.685 2.754 0.297 1.00 98.25 111 ALA A C 1
ATOM 836 O O . ALA A 1 111 ? -19.420 1.767 0.352 1.00 98.25 111 ALA A O 1
ATOM 837 N N . SER A 1 112 ? -17.852 3.064 1.296 1.00 97.88 112 SER A N 1
ATOM 838 C CA . SER A 1 112 ? -17.742 2.256 2.510 1.00 97.88 112 SER A CA 1
ATOM 839 C C . SER A 1 112 ? -17.587 3.112 3.765 1.00 97.88 112 SER A C 1
ATOM 841 O O . SER A 1 112 ? -16.634 3.882 3.863 1.00 97.88 112 SER A O 1
ATOM 843 N N . PRO A 1 113 ? -18.446 2.934 4.786 1.00 97.31 113 PRO A N 1
ATOM 844 C CA . PRO A 1 113 ? -18.276 3.618 6.067 1.00 97.31 113 PRO A CA 1
ATOM 845 C C . PRO A 1 113 ? -17.096 3.067 6.886 1.00 97.31 113 PRO A C 1
ATOM 847 O O . PRO A 1 113 ? -16.731 3.661 7.900 1.00 97.31 113 PRO A O 1
ATOM 850 N N . LEU A 1 114 ? -16.523 1.927 6.483 1.00 98.50 114 LEU A N 1
ATOM 851 C CA . LEU A 1 114 ? -15.426 1.270 7.196 1.00 98.50 114 LEU A CA 1
ATOM 852 C C . LEU A 1 114 ? -14.063 1.881 6.870 1.00 98.50 114 LEU A C 1
ATOM 854 O O . LEU A 1 114 ? -13.118 1.677 7.630 1.00 98.50 114 LEU A O 1
ATOM 858 N N . LEU A 1 115 ? -13.943 2.585 5.741 1.00 98.75 115 LEU A N 1
ATOM 859 C CA . LEU A 1 115 ? -12.661 3.021 5.202 1.00 98.75 115 LEU A CA 1
ATOM 860 C C . LEU A 1 115 ? -12.503 4.546 5.260 1.00 98.75 115 LEU A C 1
ATOM 862 O O . LEU A 1 115 ? -13.442 5.292 4.991 1.00 98.75 115 LEU A O 1
ATOM 866 N N . SER A 1 116 ? -11.287 5.016 5.533 1.00 98.75 116 SER A N 1
ATOM 867 C CA . SER A 1 116 ? -10.842 6.392 5.278 1.00 98.75 116 SER A CA 1
ATOM 868 C C . SER A 1 116 ? -9.553 6.392 4.461 1.00 98.75 116 SER A C 1
ATOM 870 O O . SER A 1 116 ? -8.724 5.496 4.602 1.00 98.75 116 SER A O 1
ATOM 872 N N . LEU A 1 117 ? -9.388 7.399 3.600 1.00 98.88 117 LEU A N 1
ATOM 873 C CA . LEU A 1 117 ? -8.153 7.661 2.857 1.00 98.88 117 LEU A CA 1
ATOM 874 C C . LEU A 1 117 ? -7.490 8.905 3.441 1.00 98.88 117 LEU A C 1
ATOM 876 O O . LEU A 1 117 ? -8.113 9.965 3.504 1.00 98.88 117 LEU A O 1
ATOM 880 N N . GLU A 1 118 ? -6.232 8.779 3.836 1.00 98.69 118 GLU A N 1
ATOM 881 C CA . GLU A 1 118 ? -5.470 9.836 4.494 1.00 98.69 118 GLU A CA 1
ATOM 882 C C . GLU A 1 118 ? -4.119 10.030 3.799 1.00 98.69 118 GLU A C 1
ATOM 884 O O . GLU A 1 118 ? -3.602 9.135 3.125 1.00 98.69 118 GLU A O 1
ATOM 889 N N . VAL A 1 119 ? -3.548 11.222 3.961 1.00 98.81 119 VAL A N 1
ATOM 890 C CA . VAL A 1 119 ? -2.194 11.552 3.508 1.00 98.81 119 VAL A CA 1
ATOM 891 C C . VAL A 1 119 ? -1.315 11.677 4.742 1.00 98.81 119 VAL A C 1
ATOM 893 O O . VAL A 1 119 ? -1.600 12.505 5.605 1.00 98.81 119 VAL A O 1
ATOM 896 N N . PHE A 1 120 ? -0.247 10.885 4.824 1.00 98.69 120 PHE A N 1
ATOM 897 C CA . PHE A 1 120 ? 0.657 10.889 5.986 1.00 98.69 120 PHE A CA 1
ATOM 898 C C . PHE A 1 120 ? 2.019 11.528 5.707 1.00 98.69 120 PHE A C 1
ATOM 900 O O . PHE A 1 120 ? 2.832 11.698 6.612 1.00 98.69 120 PHE A O 1
ATOM 907 N N . GLY A 1 121 ? 2.283 11.904 4.458 1.00 98.69 121 GLY A N 1
ATOM 908 C CA . GLY A 1 121 ? 3.536 12.531 4.071 1.00 98.69 121 GLY A CA 1
ATOM 909 C C . GLY A 1 121 ? 3.587 12.859 2.590 1.00 98.69 121 GLY A C 1
ATOM 910 O O . GLY A 1 121 ? 2.585 12.775 1.875 1.00 98.69 121 GLY A O 1
ATOM 911 N N . LYS A 1 122 ? 4.777 13.239 2.127 1.00 98.81 122 LYS A N 1
ATOM 912 C CA . LYS A 1 122 ? 5.063 13.472 0.713 1.00 98.81 122 LYS A CA 1
ATOM 913 C C . LYS A 1 122 ? 6.403 12.861 0.327 1.00 98.81 122 LYS A C 1
ATOM 915 O O . LYS A 1 122 ? 7.300 12.779 1.162 1.00 98.81 122 LYS A O 1
ATOM 920 N N . THR A 1 123 ? 6.523 12.463 -0.931 1.00 98.62 123 THR A N 1
ATOM 921 C CA . THR A 1 123 ? 7.762 11.962 -1.526 1.00 98.62 123 THR A CA 1
ATOM 922 C C . THR A 1 123 ? 8.764 13.073 -1.834 1.00 98.62 123 THR A C 1
ATOM 924 O O . THR A 1 123 ? 8.460 14.262 -1.684 1.00 98.62 123 THR A O 1
ATOM 927 N N . GLY A 1 124 ? 9.955 12.696 -2.309 1.00 98.00 124 GLY A N 1
ATOM 928 C CA . GLY A 1 124 ? 10.974 13.632 -2.799 1.00 98.00 124 GLY A CA 1
ATOM 929 C C . GLY A 1 124 ? 10.494 14.555 -3.927 1.00 98.00 124 GLY A C 1
ATOM 930 O O . GLY A 1 124 ? 10.836 15.735 -3.931 1.00 98.00 124 GLY A O 1
ATOM 931 N N . GLU A 1 125 ? 9.660 14.059 -4.843 1.00 98.12 125 GLU A N 1
ATOM 932 C CA . GLU A 1 125 ? 9.021 14.845 -5.913 1.00 98.12 125 GLU A CA 1
ATOM 933 C C . GLU A 1 125 ? 7.686 15.480 -5.482 1.00 98.12 125 GLU A C 1
ATOM 935 O O . GLU A 1 125 ? 6.997 16.110 -6.284 1.00 98.12 125 GLU A O 1
ATOM 940 N N . GLY A 1 126 ? 7.305 15.346 -4.209 1.00 98.31 126 GLY A N 1
ATOM 941 C CA . GLY A 1 126 ? 6.128 15.991 -3.633 1.00 98.31 126 GLY A CA 1
ATOM 942 C C . GLY A 1 126 ? 4.801 15.256 -3.852 1.00 98.31 126 GLY A C 1
ATOM 943 O O . GLY A 1 126 ? 3.752 15.837 -3.552 1.00 98.31 126 GLY A O 1
ATOM 944 N N . ARG A 1 127 ? 4.811 14.001 -4.330 1.00 98.56 127 ARG A N 1
ATOM 945 C CA . ARG A 1 127 ? 3.604 13.155 -4.396 1.00 98.56 127 ARG A CA 1
ATOM 946 C C . ARG A 1 127 ? 3.127 12.830 -2.988 1.00 98.56 127 ARG A C 1
ATOM 948 O O . ARG A 1 127 ? 3.927 12.604 -2.090 1.00 98.56 127 ARG A O 1
ATOM 955 N N . GLU A 1 128 ? 1.817 12.804 -2.788 1.00 98.88 128 GLU A N 1
ATOM 956 C CA . GLU A 1 128 ? 1.232 12.491 -1.484 1.00 98.88 128 GLU A CA 1
ATOM 957 C C . GLU A 1 128 ? 1.393 11.003 -1.162 1.00 98.88 128 GLU A C 1
ATOM 959 O O . GLU A 1 128 ? 1.019 10.144 -1.962 1.00 98.88 128 GLU A O 1
ATOM 964 N N . LEU A 1 129 ? 1.903 10.694 0.025 1.00 98.88 129 LEU A N 1
ATOM 965 C CA . LEU A 1 129 ? 1.951 9.332 0.539 1.00 98.88 129 LEU A CA 1
ATOM 966 C C . LEU A 1 129 ? 0.601 8.996 1.162 1.00 98.88 129 LEU A C 1
ATOM 968 O O . LEU A 1 129 ? 0.171 9.640 2.122 1.00 98.88 129 LEU A O 1
ATOM 972 N N . LEU A 1 130 ? -0.075 8.016 0.571 1.00 98.88 130 LEU A N 1
ATOM 973 C CA . LEU A 1 130 ? -1.435 7.632 0.932 1.00 98.88 130 LEU A CA 1
ATOM 974 C C . LEU A 1 130 ? -1.420 6.514 1.972 1.00 98.88 130 LEU A C 1
ATOM 976 O O . LEU A 1 130 ? -0.594 5.608 1.891 1.00 98.88 130 LEU A O 1
ATOM 980 N N . LEU A 1 131 ? -2.387 6.534 2.882 1.00 98.75 131 LEU A N 1
ATOM 981 C CA . LEU A 1 131 ? -2.771 5.369 3.671 1.00 98.75 131 LEU A CA 1
ATOM 982 C C . LEU A 1 131 ? -4.286 5.197 3.652 1.00 98.75 131 LEU A C 1
ATOM 984 O O . LEU A 1 131 ? -5.031 6.174 3.562 1.00 98.75 131 LEU A O 1
ATOM 988 N N . VAL A 1 132 ? -4.739 3.954 3.755 1.00 98.88 132 VAL A N 1
ATOM 989 C CA . VAL A 1 132 ? -6.143 3.613 3.978 1.00 98.88 132 VAL A CA 1
ATOM 990 C C . VAL A 1 132 ? -6.269 3.057 5.382 1.00 98.88 132 VAL A C 1
ATOM 992 O O . VAL A 1 132 ? -5.582 2.098 5.727 1.00 98.88 132 VAL A O 1
ATOM 995 N N . ARG A 1 133 ? -7.157 3.629 6.189 1.00 98.62 133 ARG A N 1
ATOM 996 C CA . ARG A 1 133 ? -7.521 3.068 7.490 1.00 98.62 133 ARG A CA 1
ATOM 997 C C . ARG A 1 133 ? -8.863 2.363 7.361 1.00 98.62 133 ARG A C 1
ATOM 999 O O . ARG A 1 133 ? -9.840 2.969 6.934 1.00 98.62 133 ARG A O 1
ATOM 1006 N N . ALA A 1 134 ? -8.902 1.096 7.747 1.00 98.69 134 ALA A N 1
ATOM 1007 C CA . ALA A 1 134 ? -10.099 0.279 7.836 1.00 98.69 134 ALA A CA 1
ATOM 1008 C C . ALA A 1 134 ? -10.420 0.018 9.312 1.00 98.69 134 ALA A C 1
ATOM 1010 O O . ALA A 1 134 ? -9.589 -0.503 10.059 1.00 98.69 134 ALA A O 1
ATOM 1011 N N . ARG A 1 135 ? -11.620 0.406 9.746 1.00 98.06 135 ARG A N 1
ATOM 1012 C CA . ARG A 1 135 ? -12.061 0.298 11.142 1.00 98.06 135 ARG A CA 1
ATOM 1013 C C . ARG A 1 135 ? -13.534 -0.076 11.238 1.00 98.06 135 ARG A C 1
ATOM 1015 O O . ARG A 1 135 ? -14.347 0.323 10.408 1.00 98.06 135 ARG A O 1
ATOM 1022 N N . LYS A 1 136 ? -13.879 -0.797 12.300 1.00 97.12 136 LYS A N 1
ATOM 1023 C CA . LYS A 1 136 ? -15.241 -1.230 12.630 1.00 97.12 136 LYS A CA 1
ATOM 1024 C C . LYS A 1 136 ? -15.433 -1.178 14.141 1.00 97.12 136 LYS A C 1
ATOM 1026 O O . LYS A 1 136 ? -14.531 -1.538 14.890 1.00 97.12 136 LYS A O 1
ATOM 1031 N N . GLY A 1 137 ? -16.607 -0.743 14.594 1.00 94.06 137 GLY A N 1
ATOM 1032 C CA . GLY A 1 137 ? -16.931 -0.705 16.019 1.00 94.06 137 GLY A CA 1
ATOM 1033 C C . GLY A 1 137 ? -16.260 0.444 16.780 1.00 94.06 137 GLY A C 1
ATOM 1034 O O . GLY A 1 137 ? -16.160 1.563 16.277 1.00 94.06 137 GLY A O 1
ATOM 1035 N N . LYS A 1 138 ? -15.886 0.190 18.039 1.00 90.31 138 LYS A N 1
ATOM 1036 C CA . LYS A 1 138 ? -15.373 1.216 18.960 1.00 90.31 138 LYS A CA 1
ATOM 1037 C C . LYS A 1 138 ? -13.896 1.548 18.683 1.00 90.31 138 LYS A C 1
ATOM 1039 O O . LYS A 1 138 ? -13.153 0.668 18.253 1.00 90.31 138 LYS A O 1
ATOM 1044 N N . PRO A 1 139 ? -13.463 2.794 18.953 1.00 92.56 139 PRO A N 1
ATOM 1045 C CA . PRO A 1 139 ? -12.056 3.177 18.855 1.00 92.56 139 PRO A CA 1
ATOM 1046 C C . PRO A 1 139 ? -11.201 2.487 19.930 1.00 92.56 139 PRO A C 1
ATOM 1048 O O . PRO A 1 139 ? -11.729 1.989 20.924 1.00 92.56 139 PRO A O 1
ATOM 1051 N N . GLY A 1 140 ? -9.877 2.528 19.755 1.00 93.50 140 GLY A N 1
ATOM 1052 C CA . GLY A 1 140 ? -8.904 2.032 20.739 1.00 93.50 140 GLY A CA 1
ATOM 1053 C C . GLY A 1 140 ? -8.490 0.569 20.560 1.00 93.50 140 GLY A C 1
ATOM 1054 O O . GLY A 1 140 ? -7.831 0.024 21.440 1.00 93.50 140 GLY A O 1
ATOM 1055 N N . LYS A 1 141 ? -8.865 -0.067 19.444 1.00 97.25 141 LYS A N 1
ATOM 1056 C CA . LYS A 1 141 ? -8.368 -1.401 19.088 1.00 97.25 141 LYS A CA 1
ATOM 1057 C C . LYS A 1 141 ? -6.890 -1.344 18.667 1.00 97.25 141 LYS A C 1
ATOM 1059 O O . LYS A 1 141 ? -6.469 -0.323 18.115 1.00 97.25 141 LYS A O 1
ATOM 1064 N N . PRO A 1 142 ? -6.119 -2.428 18.873 1.00 98.06 142 PRO A N 1
ATOM 1065 C CA . PRO A 1 142 ? -4.765 -2.553 18.344 1.00 98.06 142 PRO A CA 1
ATOM 1066 C C . PRO A 1 142 ? -4.711 -2.311 16.834 1.00 98.06 142 PRO A C 1
ATOM 1068 O O . PRO A 1 142 ? -5.619 -2.708 16.099 1.00 98.06 142 PRO A O 1
ATOM 1071 N N . VAL A 1 143 ? -3.633 -1.680 16.370 1.00 98.38 143 VAL A N 1
ATOM 1072 C CA . VAL A 1 143 ? -3.418 -1.414 14.944 1.00 98.38 143 VAL A CA 1
ATOM 1073 C C . VAL A 1 143 ? -2.547 -2.505 14.332 1.00 98.38 143 VAL A C 1
ATOM 1075 O O . VAL A 1 143 ? -1.463 -2.800 14.835 1.00 98.38 143 VAL A O 1
ATOM 1078 N N . VAL A 1 144 ? -2.996 -3.055 13.206 1.00 98.56 144 VAL A N 1
ATOM 1079 C CA . VAL A 1 144 ? -2.154 -3.808 12.273 1.00 98.56 144 VAL A CA 1
ATOM 1080 C C . VAL A 1 144 ? -1.844 -2.893 11.098 1.00 98.56 144 VAL A C 1
ATOM 1082 O O . VAL A 1 144 ? -2.756 -2.464 10.391 1.00 98.56 144 VAL A O 1
ATOM 1085 N N . LEU A 1 145 ? -0.566 -2.586 10.889 1.00 98.69 145 LEU A N 1
ATOM 1086 C CA . LEU A 1 145 ? -0.111 -1.786 9.759 1.00 98.69 145 LEU A CA 1
ATOM 1087 C C . LEU A 1 145 ? 0.549 -2.690 8.723 1.00 98.69 145 LEU A C 1
ATOM 1089 O O . LEU A 1 145 ? 1.540 -3.348 9.022 1.00 98.69 145 LEU A O 1
ATOM 1093 N N . ALA A 1 146 ? 0.034 -2.681 7.498 1.00 98.62 146 ALA A N 1
ATOM 1094 C CA . ALA A 1 146 ? 0.697 -3.275 6.348 1.00 98.62 146 ALA A CA 1
ATOM 1095 C C . ALA A 1 146 ? 1.157 -2.188 5.375 1.00 98.62 146 ALA A C 1
ATOM 1097 O O . ALA A 1 146 ? 0.414 -1.267 5.034 1.00 98.62 146 ALA A O 1
ATOM 1098 N N . GLN A 1 147 ? 2.384 -2.321 4.904 1.00 98.38 147 GLN A N 1
ATOM 1099 C CA . GLN A 1 147 ? 2.984 -1.485 3.882 1.00 98.38 147 GLN A CA 1
ATOM 1100 C C . GLN A 1 147 ? 3.265 -2.323 2.641 1.00 98.38 147 GLN A C 1
ATOM 1102 O O . GLN A 1 147 ? 3.682 -3.471 2.742 1.00 98.38 147 GLN A O 1
ATOM 1107 N N . ALA A 1 148 ? 3.090 -1.717 1.473 1.00 98.31 148 ALA A N 1
ATOM 1108 C CA . ALA A 1 148 ? 3.544 -2.240 0.198 1.00 98.31 148 ALA A CA 1
ATOM 1109 C C . ALA A 1 148 ? 4.301 -1.172 -0.606 1.00 98.31 148 ALA A C 1
ATOM 1111 O O . ALA A 1 148 ? 4.299 0.026 -0.292 1.00 98.31 148 ALA A O 1
ATOM 1112 N N . GLY A 1 149 ? 4.952 -1.618 -1.681 1.00 97.19 149 GLY A N 1
ATOM 1113 C CA . GLY A 1 149 ? 5.535 -0.728 -2.680 1.00 97.19 149 GLY A CA 1
ATOM 1114 C C . GLY A 1 149 ? 6.693 0.119 -2.156 1.00 97.19 149 GLY A C 1
ATOM 1115 O O . GLY A 1 149 ? 6.915 1.215 -2.665 1.00 97.19 149 GLY A O 1
ATOM 1116 N N . ILE A 1 150 ? 7.434 -0.354 -1.148 1.00 97.94 150 ILE A N 1
ATOM 1117 C CA . ILE A 1 150 ? 8.738 0.225 -0.781 1.00 97.94 150 ILE A CA 1
ATOM 1118 C C . ILE A 1 150 ? 9.758 0.061 -1.919 1.00 97.94 150 ILE A C 1
ATOM 1120 O O . ILE A 1 150 ? 10.626 0.909 -2.125 1.00 97.94 150 ILE A O 1
ATOM 1124 N N . HIS A 1 151 ? 9.585 -0.990 -2.720 1.00 95.69 151 HIS A N 1
ATOM 1125 C CA . HIS A 1 151 ? 10.272 -1.245 -3.975 1.00 95.69 151 HIS A CA 1
ATOM 1126 C C . HIS A 1 151 ? 9.241 -1.243 -5.119 1.00 95.69 151 HIS A C 1
ATOM 1128 O O . HIS A 1 151 ? 8.295 -2.028 -5.104 1.00 95.69 151 HIS A O 1
ATOM 1134 N N . GLY A 1 152 ? 9.397 -0.371 -6.123 1.00 92.44 152 GLY A N 1
ATOM 1135 C CA . GLY A 1 152 ? 8.420 -0.224 -7.213 1.00 92.44 152 GLY A CA 1
ATOM 1136 C C . GLY A 1 152 ? 8.308 -1.431 -8.152 1.00 92.44 152 GLY A C 1
ATOM 1137 O O . GLY A 1 152 ? 7.296 -1.571 -8.838 1.00 92.44 152 GLY A O 1
ATOM 1138 N N . GLY A 1 153 ? 9.320 -2.301 -8.182 1.00 89.88 153 GLY A N 1
ATOM 1139 C CA . GLY A 1 153 ? 9.296 -3.570 -8.907 1.00 89.88 153 GLY A CA 1
ATOM 1140 C C . GLY A 1 153 ? 8.688 -4.730 -8.115 1.00 89.88 153 GLY A C 1
ATOM 1141 O O . GLY A 1 153 ? 8.499 -5.802 -8.672 1.00 89.88 153 GLY A O 1
ATOM 1142 N N . GLU A 1 154 ? 8.370 -4.536 -6.836 1.00 91.88 154 GLU A N 1
ATOM 1143 C CA . GLU A 1 154 ? 7.841 -5.570 -5.938 1.00 91.88 154 GLU A CA 1
ATOM 1144 C C . GLU A 1 154 ? 6.445 -5.159 -5.456 1.00 91.88 154 GLU A C 1
ATOM 1146 O O . GLU A 1 154 ? 6.213 -4.870 -4.282 1.00 91.88 154 GLU A O 1
ATOM 1151 N N . ILE A 1 155 ? 5.521 -5.018 -6.407 1.00 93.12 155 ILE A N 1
ATOM 1152 C CA . ILE A 1 155 ? 4.286 -4.249 -6.214 1.00 93.12 155 ILE A CA 1
ATOM 1153 C C . ILE A 1 155 ? 3.043 -5.110 -5.977 1.00 93.12 155 ILE A C 1
ATOM 1155 O O . ILE A 1 155 ? 1.978 -4.584 -5.679 1.00 93.12 155 ILE A O 1
ATOM 1159 N N . ASP A 1 156 ? 3.163 -6.427 -6.036 1.00 92.75 156 ASP A N 1
ATOM 1160 C CA . ASP A 1 156 ? 2.064 -7.385 -5.896 1.00 92.75 156 ASP A CA 1
ATOM 1161 C C . ASP A 1 156 ? 1.329 -7.223 -4.554 1.00 92.75 156 ASP A C 1
ATOM 1163 O O . ASP A 1 156 ? 0.105 -7.322 -4.488 1.00 92.75 156 ASP A O 1
ATOM 1167 N N . GLY A 1 157 ? 2.057 -6.863 -3.487 1.00 95.25 157 GLY A N 1
ATOM 1168 C CA . GLY A 1 157 ? 1.476 -6.540 -2.181 1.00 95.25 157 GLY A CA 1
ATOM 1169 C C . GLY A 1 157 ? 0.520 -5.341 -2.214 1.00 95.25 157 GLY A C 1
ATOM 1170 O O . GLY A 1 157 ? -0.467 -5.325 -1.477 1.00 95.25 157 GLY A O 1
ATOM 1171 N N . LYS A 1 158 ? 0.754 -4.363 -3.104 1.00 97.38 158 LYS A N 1
ATOM 1172 C CA . LYS A 1 158 ? -0.181 -3.255 -3.354 1.00 97.38 158 LYS A CA 1
ATOM 1173 C C . LYS A 1 158 ? -1.488 -3.813 -3.896 1.00 97.38 158 LYS A C 1
ATOM 1175 O O . LYS A 1 158 ? -2.547 -3.524 -3.347 1.00 97.38 158 LYS A O 1
ATOM 1180 N N . ASP A 1 159 ? -1.402 -4.607 -4.958 1.00 97.06 159 ASP A N 1
ATOM 1181 C CA . ASP A 1 159 ? -2.563 -5.095 -5.704 1.00 97.06 159 ASP A CA 1
ATOM 1182 C C . ASP A 1 159 ? -3.389 -6.087 -4.874 1.00 97.06 159 ASP A C 1
ATOM 1184 O O . ASP A 1 159 ? -4.611 -5.944 -4.777 1.00 97.06 159 ASP A O 1
ATOM 1188 N N . ALA A 1 160 ? -2.727 -6.991 -4.148 1.00 96.31 160 ALA A N 1
ATOM 1189 C CA . ALA A 1 160 ? -3.369 -7.854 -3.159 1.00 96.31 160 ALA A CA 1
ATOM 1190 C C . ALA A 1 160 ? -4.033 -7.046 -2.028 1.00 96.31 160 ALA A C 1
ATOM 1192 O O . ALA A 1 160 ? -5.146 -7.362 -1.600 1.00 96.31 160 ALA A O 1
ATOM 1193 N N . GLY A 1 161 ? -3.397 -5.967 -1.564 1.00 98.12 161 GLY A N 1
ATOM 1194 C CA . GLY A 1 161 ? -3.978 -5.067 -0.569 1.00 98.12 161 GLY A CA 1
ATOM 1195 C C . GLY A 1 161 ? -5.224 -4.332 -1.072 1.00 98.12 161 GLY A C 1
ATOM 1196 O O . GLY A 1 161 ? -6.190 -4.186 -0.322 1.00 98.12 161 GLY A O 1
ATOM 1197 N N . LEU A 1 162 ? -5.268 -3.936 -2.351 1.00 98.62 162 LEU A N 1
ATOM 1198 C CA . LEU A 1 162 ? -6.483 -3.382 -2.964 1.00 98.62 162 LEU A CA 1
ATOM 1199 C C . LEU A 1 162 ? -7.618 -4.416 -2.981 1.00 98.62 162 LEU A C 1
ATOM 1201 O O . LEU A 1 162 ? -8.743 -4.087 -2.598 1.00 98.62 162 LEU A O 1
ATOM 1205 N N . MET A 1 163 ? -7.328 -5.670 -3.345 1.00 98.44 163 MET A N 1
ATOM 1206 C CA . MET A 1 163 ? -8.314 -6.760 -3.291 1.00 98.44 163 MET A CA 1
ATOM 1207 C C . MET A 1 163 ? -8.836 -6.980 -1.864 1.00 98.44 163 MET A C 1
ATOM 1209 O O . MET A 1 163 ? -10.043 -7.113 -1.660 1.00 98.44 163 MET A O 1
ATOM 1213 N N . LEU A 1 164 ? -7.956 -6.955 -0.857 1.00 98.44 164 LEU A N 1
ATOM 1214 C CA . LEU A 1 164 ? -8.352 -7.099 0.546 1.00 98.44 164 LEU A CA 1
ATOM 1215 C C . LEU A 1 164 ? -9.253 -5.948 1.012 1.00 98.44 164 LEU A C 1
ATOM 1217 O O . LEU A 1 164 ? -10.284 -6.196 1.636 1.00 98.44 164 LEU A O 1
ATOM 1221 N N . LEU A 1 165 ? -8.904 -4.699 0.691 1.00 98.75 165 LEU A N 1
ATOM 1222 C CA . LEU A 1 165 ? -9.722 -3.534 1.038 1.00 98.75 165 LEU A CA 1
ATOM 1223 C C . LEU A 1 165 ? -11.113 -3.603 0.399 1.00 98.75 165 LEU A C 1
ATOM 1225 O O . LEU A 1 165 ? -12.102 -3.299 1.069 1.00 98.75 165 LEU A O 1
ATOM 1229 N N . ARG A 1 166 ? -11.208 -4.037 -0.867 1.00 98.50 166 ARG A N 1
ATOM 1230 C CA . ARG A 1 166 ? -12.497 -4.319 -1.516 1.00 98.50 166 ARG A CA 1
ATOM 1231 C C . ARG A 1 166 ? -13.283 -5.347 -0.719 1.00 98.50 166 ARG A C 1
ATOM 1233 O O . ARG A 1 166 ? -14.454 -5.117 -0.435 1.00 98.50 166 ARG A O 1
ATOM 1240 N N . ASP A 1 167 ? -12.669 -6.474 -0.381 1.00 98.31 167 ASP A N 1
ATOM 1241 C CA . ASP A 1 167 ? -13.379 -7.566 0.279 1.00 98.31 167 ASP A CA 1
ATOM 1242 C C . ASP A 1 167 ? -13.866 -7.172 1.682 1.00 98.31 167 ASP A C 1
ATOM 1244 O O . ASP A 1 167 ? -14.973 -7.543 2.079 1.00 98.31 167 ASP A O 1
ATOM 1248 N N . ILE A 1 168 ? -13.074 -6.379 2.413 1.00 98.56 168 ILE A N 1
ATOM 1249 C CA . ILE A 1 168 ? -13.469 -5.775 3.694 1.00 98.56 168 ILE A CA 1
ATOM 1250 C C . ILE A 1 168 ? -14.680 -4.863 3.496 1.00 98.56 168 ILE A C 1
ATOM 1252 O O . ILE A 1 168 ? -15.650 -4.949 4.241 1.00 98.56 168 ILE A O 1
ATOM 1256 N N . ALA A 1 169 ? -14.639 -3.988 2.492 1.00 98.12 169 ALA A N 1
ATOM 1257 C CA . ALA A 1 169 ? -15.677 -2.988 2.282 1.00 98.12 169 ALA A CA 1
ATOM 1258 C C . ALA A 1 169 ? -16.975 -3.545 1.682 1.00 98.12 169 ALA A C 1
ATOM 1260 O O . ALA A 1 169 ? -18.038 -2.996 1.958 1.00 98.12 169 ALA A O 1
ATOM 1261 N N . GLN A 1 170 ? -16.888 -4.570 0.831 1.00 97.44 170 GLN A N 1
ATOM 1262 C CA . GLN A 1 170 ? -17.974 -4.957 -0.078 1.00 97.44 170 GLN A CA 1
ATOM 1263 C C . GLN A 1 170 ? -18.332 -6.449 -0.022 1.00 97.44 170 GLN A C 1
ATOM 1265 O O . GLN A 1 170 ? -19.371 -6.833 -0.553 1.00 97.44 170 GLN A O 1
ATOM 1270 N N . ARG A 1 171 ? -17.497 -7.312 0.580 1.00 95.62 171 ARG A N 1
ATOM 1271 C CA . ARG A 1 171 ? -17.654 -8.781 0.494 1.00 95.62 171 ARG A CA 1
ATOM 1272 C C . ARG A 1 171 ? -17.599 -9.504 1.842 1.00 95.62 171 ARG A C 1
ATOM 1274 O O . ARG A 1 171 ? -17.237 -10.675 1.901 1.00 95.62 171 ARG A O 1
ATOM 1281 N N . GLY A 1 172 ? -17.962 -8.820 2.925 1.00 94.19 172 GLY A N 1
ATOM 1282 C CA . GLY A 1 172 ? -18.149 -9.448 4.239 1.00 94.19 172 GLY A CA 1
ATOM 1283 C C . GLY A 1 172 ? -16.863 -9.925 4.921 1.00 94.19 172 GLY A C 1
ATOM 1284 O O . GLY A 1 172 ? -16.932 -10.734 5.843 1.00 94.19 172 GLY A O 1
ATOM 1285 N N . LYS A 1 173 ? -15.685 -9.436 4.500 1.00 97.12 173 LYS A N 1
ATOM 1286 C CA . LYS A 1 173 ? -14.435 -9.625 5.262 1.00 97.12 173 LYS A CA 1
ATOM 1287 C C . LYS A 1 173 ? -14.236 -8.565 6.350 1.00 97.12 173 LYS A C 1
ATOM 1289 O O . LYS A 1 173 ? -13.159 -8.473 6.930 1.00 97.12 173 LYS A O 1
ATOM 1294 N N . ASP A 1 174 ? -15.255 -7.771 6.661 1.00 97.69 174 ASP A N 1
ATOM 1295 C CA . ASP A 1 174 ? -15.215 -6.762 7.719 1.00 97.69 174 ASP A CA 1
ATOM 1296 C C . ASP A 1 174 ? -15.056 -7.368 9.124 1.00 97.69 174 ASP A C 1
ATOM 1298 O O . ASP A 1 174 ? -14.614 -6.667 10.029 1.00 97.69 174 ASP A O 1
ATOM 1302 N N . ALA A 1 175 ? -15.333 -8.665 9.303 1.00 97.62 175 ALA A N 1
ATOM 1303 C CA . ALA A 1 175 ? -15.019 -9.403 10.531 1.00 97.62 175 ALA A CA 1
ATOM 1304 C C . ALA A 1 175 ? -13.515 -9.395 10.880 1.00 97.62 175 ALA A C 1
ATOM 1306 O O . ALA A 1 175 ? -13.144 -9.497 12.046 1.00 97.62 175 ALA A O 1
ATOM 1307 N N . LEU A 1 176 ? -12.628 -9.188 9.894 1.00 97.44 176 LEU A N 1
ATOM 1308 C CA . LEU A 1 176 ? -11.196 -8.966 10.149 1.00 97.44 176 LEU A CA 1
ATOM 1309 C C . LEU A 1 176 ? -10.937 -7.725 11.017 1.00 97.44 176 LEU A C 1
ATOM 1311 O O . LEU A 1 176 ? -9.875 -7.608 11.620 1.00 97.44 176 LEU A O 1
ATOM 1315 N N . LEU A 1 177 ? -11.896 -6.799 11.075 1.00 98.44 177 LEU A N 1
ATOM 1316 C CA . LEU A 1 177 ? -11.820 -5.562 11.843 1.00 98.44 177 LEU A CA 1
ATOM 1317 C C . LEU A 1 177 ? -12.521 -5.664 13.203 1.00 98.44 177 LEU A C 1
ATOM 1319 O O . LEU A 1 177 ? -12.673 -4.639 13.868 1.00 98.44 177 LEU A O 1
ATOM 1323 N N . ASP A 1 178 ? -12.996 -6.841 13.617 1.00 97.69 178 ASP A N 1
ATOM 1324 C CA . ASP A 1 178 ? -13.720 -6.977 14.887 1.00 97.69 178 ASP A CA 1
ATOM 1325 C C . ASP A 1 178 ? -12.790 -6.705 16.086 1.00 97.69 178 ASP A C 1
ATOM 1327 O O . ASP A 1 178 ? -13.175 -5.990 17.010 1.00 97.69 178 ASP A O 1
ATOM 1331 N N . GLU A 1 179 ? -11.533 -7.157 16.012 1.00 97.69 179 GLU A N 1
ATOM 1332 C CA . GLU A 1 179 ? -10.552 -7.052 17.108 1.00 97.69 179 GLU A CA 1
ATOM 1333 C C . GLU A 1 179 ? -9.397 -6.076 16.831 1.00 97.69 179 GLU A C 1
ATOM 1335 O O . GLU A 1 179 ? -8.691 -5.672 17.753 1.00 97.69 179 GLU A O 1
ATOM 1340 N N . VAL A 1 180 ? -9.199 -5.653 15.577 1.00 98.12 180 VAL A N 1
ATOM 1341 C CA . VAL A 1 180 ? -8.097 -4.755 15.184 1.00 98.12 180 VAL A CA 1
ATOM 1342 C C . VAL A 1 180 ? -8.574 -3.635 14.269 1.00 98.12 180 VAL A C 1
ATOM 1344 O O . VAL A 1 180 ? -9.612 -3.744 13.615 1.00 98.12 180 VAL A O 1
ATOM 1347 N N . ASP A 1 181 ? -7.823 -2.540 14.224 1.00 98.44 181 ASP A N 1
ATOM 1348 C CA . ASP A 1 181 ? -7.887 -1.575 13.126 1.00 98.44 181 ASP A CA 1
ATOM 1349 C C . ASP A 1 181 ? -6.777 -1.898 12.123 1.00 98.44 181 ASP A C 1
ATOM 1351 O O . ASP A 1 181 ? -5.627 -2.121 12.502 1.00 98.44 181 ASP A O 1
ATOM 1355 N N . PHE A 1 182 ? -7.109 -1.907 10.835 1.00 98.81 182 PHE A N 1
ATOM 1356 C CA . PHE A 1 182 ? -6.142 -2.176 9.777 1.00 98.81 182 PHE A CA 1
ATOM 1357 C C . PHE A 1 182 ? -5.729 -0.873 9.096 1.00 98.81 182 PHE A C 1
ATOM 1359 O O . PHE A 1 182 ? -6.573 -0.064 8.710 1.00 98.81 182 PHE A O 1
ATOM 1366 N N . VAL A 1 183 ? -4.427 -0.657 8.946 1.00 98.88 183 VAL A N 1
ATOM 1367 C CA . VAL A 1 183 ? -3.855 0.484 8.227 1.00 98.88 183 VAL A CA 1
ATOM 1368 C C . VAL A 1 183 ? -3.020 -0.046 7.077 1.00 98.88 183 VAL A C 1
ATOM 1370 O O . VAL A 1 183 ? -2.123 -0.857 7.280 1.00 98.88 183 VAL A O 1
ATOM 1373 N N . PHE A 1 184 ? -3.304 0.427 5.869 1.00 98.94 184 PHE A N 1
ATOM 1374 C CA . PHE A 1 184 ? -2.620 -0.007 4.661 1.00 98.94 184 PHE A CA 1
ATOM 1375 C C . PHE A 1 184 ? -1.946 1.159 3.945 1.00 98.94 184 PHE A C 1
ATOM 1377 O O . PHE A 1 184 ? -2.617 2.109 3.542 1.00 98.94 184 PHE A O 1
ATOM 1384 N N . VAL A 1 185 ? -0.633 1.068 3.742 1.00 98.88 185 VAL A N 1
ATOM 1385 C CA . VAL A 1 185 ? 0.152 1.989 2.910 1.00 98.88 185 VAL A CA 1
ATOM 1386 C C . VAL A 1 185 ? 0.409 1.308 1.560 1.00 98.88 185 VAL A C 1
ATOM 1388 O O . VAL A 1 185 ? 1.272 0.436 1.489 1.00 98.88 185 VAL A O 1
ATOM 1391 N N . PRO A 1 186 ? -0.315 1.661 0.481 1.00 98.50 186 PRO A N 1
ATOM 1392 C CA . PRO A 1 186 ? -0.240 0.932 -0.787 1.00 98.50 186 PRO A CA 1
ATOM 1393 C C . PRO A 1 186 ? 1.073 1.137 -1.556 1.00 98.50 186 PRO A C 1
ATOM 1395 O O . PRO A 1 186 ? 1.510 0.229 -2.255 1.00 98.50 186 PRO A O 1
ATOM 1398 N N . ILE A 1 187 ? 1.669 2.335 -1.496 1.00 98.62 187 ILE A N 1
ATOM 1399 C CA . ILE A 1 187 ? 2.873 2.675 -2.270 1.00 98.62 187 ILE A CA 1
ATOM 1400 C C . ILE A 1 187 ? 3.771 3.606 -1.452 1.00 98.62 187 ILE A C 1
ATOM 1402 O O . ILE A 1 187 ? 3.626 4.831 -1.519 1.00 98.62 187 ILE A O 1
ATOM 1406 N N . LEU A 1 188 ? 4.716 3.046 -0.693 1.00 98.69 188 LEU A N 1
ATOM 1407 C CA . LEU A 1 188 ? 5.675 3.871 0.047 1.00 98.69 188 LEU A CA 1
ATOM 1408 C C . LEU A 1 188 ? 6.633 4.618 -0.900 1.00 98.69 188 LEU A C 1
ATOM 1410 O O . LEU A 1 188 ? 6.788 5.831 -0.788 1.00 98.69 188 LEU A O 1
ATOM 1414 N N . ASN A 1 1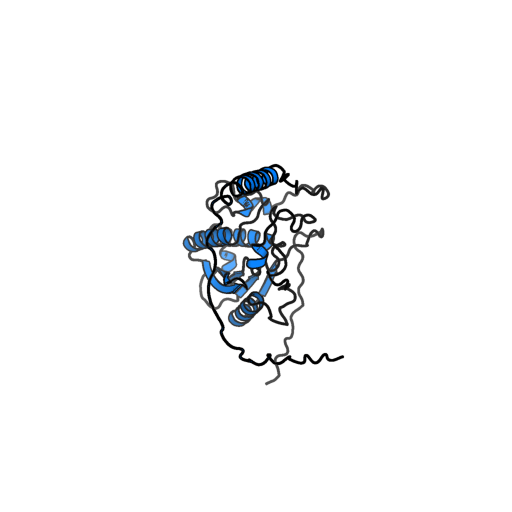89 ? 7.230 3.937 -1.880 1.00 98.50 189 ASN A N 1
ATOM 1415 C CA . ASN A 1 189 ? 8.102 4.548 -2.886 1.00 98.50 189 ASN A CA 1
ATOM 1416 C C . ASN A 1 189 ? 7.291 5.016 -4.103 1.00 98.50 189 ASN A C 1
ATOM 1418 O O . ASN A 1 189 ? 7.421 4.480 -5.205 1.00 98.50 189 ASN A O 1
ATOM 1422 N N . SER A 1 190 ? 6.416 6.007 -3.907 1.00 98.38 190 SER A N 1
ATOM 1423 C CA . SER A 1 190 ? 5.523 6.479 -4.978 1.00 98.38 190 SER A CA 1
ATOM 1424 C C . SER A 1 190 ? 6.274 7.091 -6.171 1.00 98.38 190 SER A C 1
ATOM 1426 O O . SER A 1 190 ? 5.814 6.961 -7.301 1.00 98.38 190 SER A O 1
ATOM 1428 N N . ASP A 1 191 ? 7.445 7.698 -5.966 1.00 98.25 191 ASP A N 1
ATOM 1429 C CA . ASP A 1 191 ? 8.235 8.263 -7.070 1.00 98.25 191 ASP A CA 1
ATOM 1430 C C . ASP A 1 191 ? 8.979 7.179 -7.863 1.00 98.25 191 ASP A C 1
ATOM 1432 O O . ASP A 1 191 ? 8.995 7.204 -9.092 1.00 98.25 191 ASP A O 1
ATOM 1436 N N . GLY A 1 192 ? 9.575 6.195 -7.180 1.00 97.38 192 GLY A N 1
ATOM 1437 C CA . GLY A 1 192 ? 10.177 5.024 -7.822 1.00 97.38 192 GLY A CA 1
ATOM 1438 C C . GLY A 1 192 ? 9.145 4.197 -8.583 1.00 97.38 192 GLY A C 1
ATOM 1439 O O . GLY A 1 192 ? 9.391 3.807 -9.722 1.00 97.38 192 GLY A O 1
ATOM 1440 N N . HIS A 1 193 ? 7.956 4.015 -8.003 1.00 96.88 193 HIS A N 1
ATOM 1441 C CA . HIS A 1 193 ? 6.829 3.341 -8.644 1.00 96.88 193 HIS A CA 1
ATOM 1442 C C . HIS A 1 193 ? 6.424 3.989 -9.974 1.00 96.88 193 HIS A C 1
ATOM 1444 O O . HIS A 1 193 ? 6.142 3.278 -10.933 1.00 96.88 193 HIS A O 1
ATOM 1450 N N . GLU A 1 194 ? 6.392 5.323 -10.052 1.00 97.19 194 GLU A N 1
ATOM 1451 C CA . GLU A 1 194 ? 5.969 6.039 -11.264 1.00 97.19 194 GLU A CA 1
ATOM 1452 C C . GLU A 1 194 ? 7.066 6.151 -12.330 1.00 97.19 194 GLU A C 1
ATOM 1454 O O . GLU A 1 194 ? 6.764 6.415 -13.495 1.00 97.19 194 GLU A O 1
ATOM 1459 N N . GLN A 1 195 ? 8.327 5.892 -11.981 1.00 94.56 195 GLN A N 1
ATOM 1460 C CA . GLN A 1 195 ? 9.397 5.729 -12.962 1.00 94.56 195 GLN A CA 1
ATOM 1461 C C . GLN A 1 195 ? 9.297 4.338 -13.608 1.00 94.56 195 GLN A C 1
ATOM 1463 O O . GLN A 1 195 ? 10.034 3.417 -13.264 1.00 94.56 195 GLN A O 1
ATOM 1468 N N . ARG A 1 196 ? 8.342 4.187 -14.529 1.00 90.94 196 ARG A N 1
ATOM 1469 C CA . ARG A 1 196 ? 7.990 2.910 -15.161 1.00 90.94 196 ARG A CA 1
ATOM 1470 C C . ARG A 1 196 ? 8.650 2.736 -16.519 1.00 90.94 196 ARG A C 1
ATOM 1472 O O . ARG A 1 196 ? 8.862 3.707 -17.246 1.00 90.94 196 ARG A O 1
ATOM 1479 N N . GLY A 1 197 ? 8.917 1.491 -16.894 1.00 85.31 197 GLY A N 1
ATOM 1480 C CA . GLY A 1 197 ? 9.397 1.187 -18.232 1.00 85.31 197 GLY A CA 1
ATOM 1481 C C . GLY A 1 197 ? 9.435 -0.307 -18.547 1.00 85.31 197 GLY A C 1
ATOM 1482 O O . GLY A 1 197 ? 9.615 -1.118 -17.641 1.00 85.31 197 GLY A O 1
ATOM 1483 N N . PRO A 1 198 ? 9.351 -0.670 -19.840 1.00 79.25 198 PRO A N 1
ATOM 1484 C CA . PRO A 1 198 ? 9.309 -2.063 -20.297 1.00 79.25 198 PRO A CA 1
ATOM 1485 C C . PRO A 1 198 ? 10.609 -2.836 -20.023 1.00 79.25 198 PRO A C 1
ATOM 1487 O O . PRO A 1 198 ? 10.625 -4.059 -20.011 1.00 79.25 198 PRO A O 1
ATOM 1490 N N . LEU A 1 199 ? 11.720 -2.120 -19.830 1.00 83.12 199 LEU A N 1
ATOM 1491 C CA . LEU A 1 199 ? 13.033 -2.716 -19.578 1.00 83.12 199 LEU A CA 1
ATOM 1492 C C . LEU A 1 199 ? 13.375 -2.809 -18.087 1.00 83.12 199 LEU A C 1
ATOM 1494 O O . LEU A 1 199 ? 14.378 -3.426 -17.723 1.00 83.12 199 LEU A O 1
ATOM 1498 N N . ILE A 1 200 ? 12.571 -2.191 -17.221 1.00 83.94 200 ILE A N 1
ATOM 1499 C CA . ILE A 1 200 ? 12.789 -2.238 -15.777 1.00 83.94 200 ILE A CA 1
ATOM 1500 C C . ILE A 1 200 ? 12.375 -3.622 -15.298 1.00 83.94 200 ILE A C 1
ATOM 1502 O O . ILE A 1 200 ? 11.246 -4.041 -15.520 1.00 83.94 200 ILE A O 1
ATOM 1506 N N . GLY A 1 201 ? 13.309 -4.339 -14.671 1.00 78.19 201 GLY A N 1
ATOM 1507 C CA . GLY A 1 201 ? 13.050 -5.701 -14.218 1.00 78.19 201 GLY A CA 1
ATOM 1508 C C . GLY A 1 201 ? 12.813 -6.692 -15.360 1.00 78.19 201 GLY A C 1
ATOM 1509 O O . GLY A 1 201 ? 12.183 -7.709 -15.127 1.00 78.19 201 GLY A O 1
ATOM 1510 N N . ALA A 1 202 ? 13.345 -6.460 -16.569 1.00 77.44 202 ALA A N 1
ATOM 1511 C CA . ALA A 1 202 ? 13.174 -7.369 -17.717 1.00 77.44 202 ALA A CA 1
ATOM 1512 C C . ALA A 1 202 ? 13.639 -8.823 -17.463 1.00 77.44 202 ALA A C 1
ATOM 1514 O O . ALA A 1 202 ? 13.265 -9.737 -18.192 1.00 77.44 202 ALA A O 1
ATOM 1515 N N . ALA A 1 203 ? 14.468 -9.041 -16.438 1.00 77.25 203 ALA A N 1
ATOM 1516 C CA . ALA A 1 203 ? 14.899 -10.364 -15.985 1.00 77.25 203 ALA A CA 1
ATOM 1517 C C . ALA A 1 203 ? 13.984 -10.981 -14.904 1.00 77.25 203 ALA A C 1
ATOM 1519 O O . ALA A 1 203 ? 14.289 -12.051 -14.385 1.00 77.25 203 ALA A O 1
ATOM 1520 N N . LEU A 1 204 ? 12.893 -10.309 -14.540 1.00 79.75 204 LEU A N 1
ATOM 1521 C CA . LEU A 1 204 ? 11.951 -10.692 -13.495 1.00 79.75 204 LEU A CA 1
ATOM 1522 C C . LEU A 1 204 ? 10.569 -10.930 -14.102 1.00 79.75 204 LEU A C 1
ATOM 1524 O O . LEU A 1 204 ? 10.188 -10.315 -15.096 1.00 79.75 204 LEU A O 1
ATOM 1528 N N . ARG A 1 205 ? 9.794 -11.813 -13.470 1.00 79.62 205 ARG A N 1
ATOM 1529 C CA . ARG A 1 205 ? 8.353 -11.881 -13.716 1.00 79.62 205 ARG A CA 1
ATOM 1530 C C . ARG A 1 205 ? 7.686 -10.861 -12.810 1.00 79.62 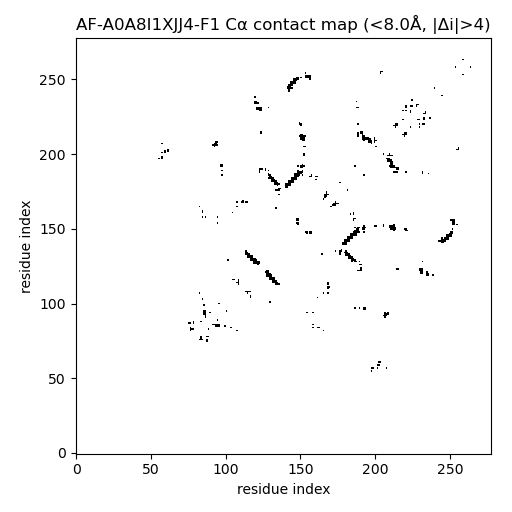205 ARG A C 1
ATOM 1532 O O . ARG A 1 205 ? 7.721 -11.013 -11.595 1.00 79.62 205 ARG A O 1
ATOM 1539 N N . GLY A 1 206 ? 7.121 -9.833 -13.415 1.00 81.88 206 GLY A N 1
ATOM 1540 C CA . GLY A 1 206 ? 6.390 -8.772 -12.742 1.00 81.88 206 GLY A CA 1
ATOM 1541 C C . GLY A 1 206 ? 5.417 -8.120 -13.722 1.00 81.88 206 GLY A C 1
ATOM 1542 O O . GLY A 1 206 ? 5.259 -8.609 -14.846 1.00 81.88 206 GLY A O 1
ATOM 1543 N N . PRO A 1 207 ? 4.766 -7.013 -13.335 1.00 86.81 207 PRO A N 1
ATOM 1544 C CA . PRO A 1 207 ? 3.883 -6.299 -14.246 1.00 86.81 207 PRO A CA 1
ATOM 1545 C C . PRO A 1 207 ? 4.657 -5.836 -15.484 1.00 86.81 207 PRO A C 1
ATOM 1547 O O . PRO A 1 207 ? 5.801 -5.407 -15.372 1.00 86.81 207 PRO A O 1
ATOM 1550 N N . GLN A 1 208 ? 4.013 -5.812 -16.655 1.00 85.31 208 GLN A N 1
ATOM 1551 C CA . GLN A 1 208 ? 4.646 -5.396 -17.925 1.00 85.31 208 GLN A CA 1
ATOM 1552 C C . GLN A 1 208 ? 5.350 -4.026 -17.879 1.00 85.31 208 GLN A C 1
ATOM 1554 O O . GLN A 1 208 ? 6.198 -3.721 -18.713 1.00 85.31 208 GLN A O 1
ATOM 1559 N N . GLN A 1 209 ? 4.957 -3.172 -16.934 1.00 86.94 209 GLN A N 1
ATOM 1560 C CA . GLN A 1 209 ? 5.548 -1.862 -16.684 1.00 86.94 209 GLN A CA 1
ATOM 1561 C C . GLN A 1 209 ? 5.869 -1.752 -15.190 1.00 86.94 209 GLN A C 1
ATOM 1563 O O . GLN A 1 209 ? 5.026 -1.282 -14.414 1.00 86.94 209 GLN A O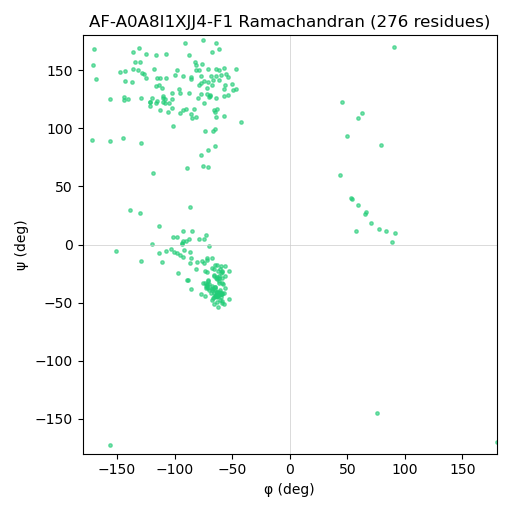 1
ATOM 1568 N N . MET A 1 210 ? 7.060 -2.209 -14.797 1.00 89.31 210 MET A N 1
ATOM 1569 C CA . MET A 1 210 ? 7.569 -2.164 -13.418 1.00 89.31 210 MET A CA 1
ATOM 1570 C C . MET A 1 210 ? 8.141 -0.783 -13.082 1.00 89.31 210 MET A C 1
ATOM 1572 O O . MET A 1 210 ? 8.638 -0.093 -13.973 1.00 89.31 210 MET A O 1
ATOM 1576 N N . GLY A 1 211 ? 8.078 -0.390 -11.806 1.00 93.62 211 GLY A N 1
ATOM 1577 C CA . GLY A 1 211 ? 8.764 0.795 -11.284 1.00 93.62 211 GLY A CA 1
ATOM 1578 C C . GLY A 1 211 ? 10.164 0.478 -10.746 1.00 93.62 211 GLY A C 1
ATOM 1579 O O . GLY A 1 211 ? 10.551 -0.684 -10.620 1.00 93.62 211 GLY A O 1
ATOM 1580 N N . TRP A 1 212 ? 10.927 1.507 -10.380 1.00 94.38 212 TRP A N 1
ATOM 1581 C CA . TRP A 1 212 ? 12.234 1.339 -9.738 1.00 94.38 212 TRP A CA 1
ATOM 1582 C C . TRP A 1 212 ? 12.119 0.967 -8.258 1.00 94.38 212 TRP A C 1
ATOM 1584 O O . TRP A 1 212 ? 11.271 1.473 -7.521 1.00 94.38 212 TRP A O 1
ATOM 1594 N N . ASN A 1 213 ? 13.053 0.134 -7.791 1.00 94.06 213 ASN A N 1
ATOM 1595 C CA . ASN A 1 213 ? 13.148 -0.246 -6.377 1.00 94.06 213 ASN A CA 1
ATOM 1596 C C . ASN A 1 213 ? 13.720 0.867 -5.485 1.00 94.06 213 ASN A C 1
ATOM 1598 O O . ASN A 1 213 ? 13.563 0.818 -4.271 1.00 94.06 213 ASN A O 1
ATOM 1602 N N . THR A 1 214 ? 14.354 1.884 -6.064 1.00 96.50 214 THR A N 1
ATOM 1603 C CA . THR A 1 214 ? 14.892 3.041 -5.338 1.00 96.50 214 THR A CA 1
ATOM 1604 C C . THR A 1 214 ? 14.052 4.288 -5.581 1.00 96.50 214 THR A C 1
ATOM 1606 O O . THR A 1 214 ? 13.275 4.349 -6.536 1.00 96.50 214 THR A O 1
ATOM 1609 N N . THR A 1 215 ? 14.222 5.309 -4.744 1.00 97.19 215 THR A N 1
ATOM 1610 C CA . THR A 1 215 ? 13.702 6.653 -5.039 1.00 97.19 215 THR A CA 1
ATOM 1611 C C . THR A 1 215 ? 14.378 7.240 -6.286 1.00 97.19 215 THR A C 1
ATOM 1613 O O . THR A 1 215 ? 15.368 6.703 -6.792 1.00 97.19 215 THR A O 1
ATOM 1616 N N . THR A 1 216 ? 13.908 8.398 -6.752 1.00 95.38 216 THR A N 1
ATOM 1617 C CA . THR A 1 216 ? 14.540 9.182 -7.838 1.00 95.38 216 THR A CA 1
ATOM 1618 C C . THR A 1 216 ? 15.972 9.621 -7.520 1.00 95.38 216 THR A C 1
ATOM 1620 O O . THR A 1 216 ? 16.744 9.929 -8.424 1.00 95.38 216 THR A O 1
ATOM 1623 N N . ARG A 1 217 ? 16.363 9.607 -6.238 1.00 95.38 217 ARG A N 1
ATOM 1624 C CA . ARG A 1 217 ? 17.729 9.892 -5.771 1.00 95.38 217 ARG A CA 1
ATOM 1625 C C . ARG A 1 217 ? 18.602 8.641 -5.625 1.00 95.38 217 ARG A C 1
ATOM 1627 O O . ARG A 1 217 ? 19.735 8.755 -5.171 1.00 95.38 217 ARG A O 1
ATOM 1634 N N . GLY A 1 218 ? 18.091 7.459 -5.972 1.00 96.31 218 GLY A N 1
ATOM 1635 C CA . GLY A 1 218 ? 18.818 6.194 -5.828 1.00 96.31 218 GLY A CA 1
ATOM 1636 C C . GLY A 1 218 ? 18.853 5.644 -4.398 1.00 96.31 218 GLY A C 1
ATOM 1637 O O . GLY A 1 218 ? 19.622 4.728 -4.121 1.00 96.31 218 GLY A O 1
ATOM 1638 N N . ILE A 1 219 ? 18.027 6.169 -3.485 1.00 97.62 219 ILE A N 1
ATOM 1639 C CA . ILE A 1 219 ? 17.950 5.675 -2.103 1.00 97.62 219 ILE A CA 1
ATOM 1640 C C . ILE A 1 219 ? 17.092 4.409 -2.081 1.00 97.62 219 ILE A C 1
ATOM 1642 O O . ILE A 1 219 ? 15.950 4.420 -2.544 1.00 97.62 219 ILE A O 1
ATOM 1646 N N . ASN A 1 220 ? 17.628 3.321 -1.526 1.00 97.50 220 ASN A N 1
ATOM 1647 C CA . ASN A 1 220 ? 16.831 2.153 -1.162 1.00 97.50 220 ASN A CA 1
ATOM 1648 C C . ASN A 1 220 ? 16.165 2.423 0.196 1.00 97.50 220 ASN A C 1
ATOM 1650 O O . ASN A 1 220 ? 16.846 2.449 1.221 1.00 97.50 220 ASN A O 1
ATOM 1654 N N . LEU A 1 221 ? 14.843 2.607 0.200 1.00 97.94 221 LEU A N 1
ATOM 1655 C CA . LEU A 1 221 ? 14.088 2.930 1.415 1.00 97.94 221 LEU A CA 1
ATOM 1656 C C . LEU A 1 221 ? 14.189 1.823 2.481 1.00 97.94 221 LEU A C 1
ATOM 1658 O O . LEU A 1 221 ? 14.294 2.118 3.667 1.00 97.94 221 LEU A O 1
ATOM 1662 N N . ASN A 1 222 ? 14.291 0.553 2.075 1.00 96.19 222 ASN A N 1
ATOM 1663 C CA . ASN A 1 222 ? 14.477 -0.589 2.979 1.00 96.19 222 ASN A CA 1
ATOM 1664 C C . ASN A 1 222 ? 15.916 -0.689 3.548 1.00 96.19 222 ASN A C 1
ATOM 1666 O O . ASN A 1 222 ? 16.292 -1.656 4.212 1.00 96.19 222 ASN A O 1
ATOM 1670 N N . ARG A 1 223 ? 16.783 0.285 3.255 1.00 97.12 223 ARG A N 1
ATOM 1671 C CA . ARG A 1 223 ? 18.093 0.483 3.904 1.00 97.12 223 ARG A CA 1
ATOM 1672 C C . ARG A 1 223 ? 18.200 1.835 4.604 1.00 97.12 223 ARG A C 1
ATOM 1674 O O . ARG A 1 223 ? 19.232 2.126 5.199 1.00 97.12 223 ARG A O 1
ATOM 1681 N N . ASP A 1 224 ? 17.142 2.637 4.556 1.00 97.56 224 ASP A N 1
ATOM 1682 C CA . ASP A 1 224 ? 17.148 4.018 5.025 1.00 97.56 224 ASP A CA 1
ATOM 1683 C C . ASP A 1 224 ? 16.518 4.187 6.417 1.00 97.56 224 ASP A C 1
ATOM 1685 O O . ASP A 1 224 ? 16.629 5.257 6.998 1.00 97.56 224 ASP A O 1
ATOM 1689 N N . TYR A 1 225 ? 15.912 3.150 7.013 1.00 95.19 225 TYR A N 1
ATOM 1690 C CA . TYR A 1 225 ? 15.239 3.250 8.326 1.00 95.19 225 TYR A CA 1
ATOM 1691 C C . TYR A 1 225 ? 16.148 3.716 9.477 1.00 95.19 225 TYR A C 1
ATOM 1693 O O . TYR A 1 225 ? 15.649 4.254 10.460 1.00 95.19 225 TYR A O 1
ATOM 1701 N N . LEU A 1 226 ? 17.470 3.540 9.361 1.00 92.12 226 LEU A N 1
ATOM 1702 C CA . LEU A 1 226 ? 18.431 4.063 10.336 1.00 92.12 226 LEU A CA 1
ATOM 1703 C C . LEU A 1 226 ? 18.833 5.519 10.052 1.00 92.12 226 LEU A C 1
ATOM 1705 O O . LEU A 1 226 ? 19.013 6.301 10.981 1.00 92.12 226 LEU A O 1
ATOM 1709 N N . ASN A 1 227 ? 18.990 5.877 8.776 1.00 95.12 227 ASN A N 1
ATOM 1710 C CA . ASN A 1 227 ? 19.522 7.180 8.365 1.00 95.12 227 ASN A CA 1
ATOM 1711 C C . ASN A 1 227 ? 18.430 8.246 8.233 1.00 95.12 227 ASN A C 1
ATOM 1713 O O . ASN A 1 227 ? 18.696 9.428 8.449 1.00 95.12 227 ASN A O 1
ATOM 1717 N N . LEU A 1 228 ? 17.214 7.826 7.878 1.00 97.12 228 LEU A N 1
ATOM 1718 C CA . LEU A 1 228 ? 16.050 8.674 7.645 1.00 97.12 228 LEU A CA 1
ATOM 1719 C C . LEU A 1 228 ? 16.335 9.797 6.635 1.00 97.12 228 LEU A C 1
ATOM 1721 O O . LEU A 1 228 ? 15.904 10.945 6.814 1.00 97.12 228 LEU A O 1
ATOM 1725 N N . GLU A 1 229 ? 17.081 9.489 5.571 1.00 97.88 229 GLU A N 1
ATOM 1726 C CA . GLU A 1 229 ? 17.466 10.471 4.559 1.00 97.88 229 GLU A CA 1
ATOM 1727 C C . GLU A 1 229 ? 16.281 10.837 3.658 1.00 97.88 229 GLU A C 1
ATOM 1729 O O . GLU A 1 229 ? 16.042 12.023 3.377 1.00 97.88 229 GLU A O 1
ATOM 1734 N N . ALA A 1 230 ? 15.524 9.837 3.212 1.00 98.38 230 ALA A N 1
ATOM 1735 C CA . ALA A 1 230 ? 14.391 10.021 2.323 1.00 98.38 230 ALA A CA 1
ATOM 1736 C C . ALA A 1 230 ? 13.158 10.555 3.085 1.00 98.38 230 ALA A C 1
ATOM 1738 O O . ALA A 1 230 ? 12.874 10.126 4.211 1.00 98.38 230 ALA A O 1
ATOM 1739 N N . PRO A 1 231 ? 12.400 11.509 2.507 1.00 98.56 231 PRO A N 1
ATOM 1740 C CA . PRO A 1 231 ? 11.170 12.001 3.126 1.00 98.56 231 PRO A CA 1
ATOM 1741 C C . PRO A 1 231 ? 10.114 10.900 3.307 1.00 98.56 231 PRO A C 1
ATOM 1743 O O . PRO A 1 231 ? 9.360 10.954 4.275 1.00 98.56 231 PRO A O 1
ATOM 1746 N N . GLU A 1 232 ? 10.104 9.879 2.450 1.00 98.69 232 GLU A N 1
ATOM 1747 C CA . GLU A 1 232 ? 9.242 8.701 2.553 1.00 98.69 232 GLU A CA 1
ATOM 1748 C C . GLU A 1 232 ? 9.535 7.904 3.827 1.00 98.69 232 GLU A C 1
ATOM 1750 O O . GLU A 1 232 ? 8.619 7.636 4.606 1.00 98.69 232 GLU A O 1
ATOM 1755 N N . THR A 1 233 ? 10.812 7.604 4.092 1.00 98.56 233 THR A N 1
ATOM 1756 C CA . THR A 1 233 ? 11.238 6.894 5.307 1.00 98.56 233 THR A CA 1
ATOM 1757 C C . THR A 1 233 ? 10.913 7.700 6.563 1.00 98.56 233 THR A C 1
ATOM 1759 O O . THR A 1 233 ? 10.392 7.163 7.539 1.00 98.56 233 THR A O 1
ATOM 1762 N N . ARG A 1 234 ? 11.148 9.021 6.542 1.00 98.69 234 ARG A N 1
ATOM 1763 C CA . ARG A 1 234 ? 10.759 9.904 7.656 1.00 98.69 234 ARG A CA 1
ATOM 1764 C C . ARG A 1 234 ? 9.256 9.883 7.907 1.00 98.69 234 ARG A C 1
ATOM 1766 O O . ARG A 1 234 ? 8.835 9.857 9.063 1.00 98.69 234 ARG A O 1
ATOM 1773 N N . ALA A 1 235 ? 8.453 9.896 6.846 1.00 98.75 235 ALA A N 1
ATOM 1774 C CA . ALA A 1 235 ? 7.002 9.871 6.954 1.00 98.75 235 ALA A CA 1
ATOM 1775 C C . ALA A 1 235 ? 6.503 8.543 7.536 1.00 98.75 235 ALA A C 1
ATOM 1777 O O . ALA A 1 235 ? 5.696 8.568 8.463 1.00 98.75 235 ALA A O 1
ATOM 1778 N N . ILE A 1 236 ? 7.002 7.395 7.058 1.00 98.69 236 ILE A N 1
ATOM 1779 C CA . ILE A 1 236 ? 6.564 6.094 7.583 1.00 98.69 236 ILE A CA 1
ATOM 1780 C C . ILE A 1 236 ? 7.025 5.883 9.025 1.00 98.69 236 ILE A C 1
ATOM 1782 O O . ILE A 1 236 ? 6.237 5.422 9.838 1.00 98.69 236 ILE A O 1
ATOM 1786 N N . VAL A 1 237 ? 8.241 6.292 9.395 1.00 98.38 237 VAL A N 1
ATOM 1787 C CA . VAL A 1 237 ? 8.706 6.205 10.789 1.00 98.38 237 VAL A CA 1
ATOM 1788 C C . VAL A 1 237 ? 7.876 7.105 11.704 1.00 98.38 237 VAL A C 1
ATOM 1790 O O . VAL A 1 237 ? 7.458 6.674 12.776 1.00 98.38 237 VAL A O 1
ATOM 1793 N N . THR A 1 238 ? 7.543 8.320 11.257 1.00 98.50 238 THR A N 1
ATOM 1794 C CA . THR A 1 238 ? 6.618 9.202 11.989 1.00 98.50 238 THR A CA 1
ATOM 1795 C C . THR A 1 238 ? 5.243 8.551 12.159 1.00 98.50 238 THR A C 1
ATOM 1797 O O . THR A 1 238 ? 4.671 8.605 13.246 1.00 98.50 238 THR A O 1
ATOM 1800 N N . LEU A 1 239 ? 4.724 7.900 11.113 1.00 98.50 239 LEU A N 1
ATOM 1801 C CA . LEU A 1 239 ? 3.457 7.172 11.163 1.00 98.50 239 LEU A CA 1
ATOM 1802 C C . LEU A 1 239 ? 3.521 5.985 12.135 1.00 98.50 239 LEU A C 1
ATOM 1804 O O . LEU A 1 239 ? 2.604 5.814 12.930 1.00 98.50 239 LEU A O 1
ATOM 1808 N N . LEU A 1 240 ? 4.600 5.199 12.112 1.00 98.00 240 LEU A N 1
ATOM 1809 C CA . LEU A 1 240 ? 4.808 4.073 13.026 1.00 98.00 240 LEU A CA 1
ATOM 1810 C C . LEU A 1 240 ? 4.809 4.538 14.485 1.00 98.00 240 LEU A C 1
ATOM 1812 O O . LEU A 1 240 ? 4.100 3.957 15.297 1.00 98.00 240 LEU A O 1
ATOM 1816 N N . HIS A 1 2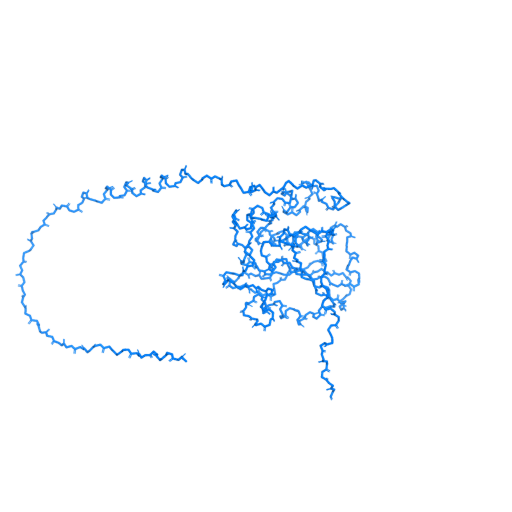41 ? 5.513 5.627 14.808 1.00 97.06 241 HIS A N 1
ATOM 1817 C CA . HIS A 1 241 ? 5.487 6.206 16.156 1.00 97.06 241 HIS A CA 1
ATOM 1818 C C . HIS A 1 241 ? 4.116 6.762 16.549 1.00 97.06 241 HIS A C 1
ATOM 1820 O O . HIS A 1 241 ? 3.718 6.647 17.704 1.00 97.06 241 HIS A O 1
ATOM 1826 N N . ALA A 1 242 ? 3.395 7.384 15.613 1.00 97.56 242 ALA A N 1
ATOM 1827 C CA . ALA A 1 242 ? 2.079 7.950 15.891 1.00 97.56 242 ALA A CA 1
ATOM 1828 C C . ALA A 1 242 ? 1.003 6.875 16.105 1.00 97.56 242 ALA A C 1
ATOM 1830 O O . ALA A 1 242 ? 0.038 7.114 16.830 1.00 97.56 242 ALA A O 1
ATOM 1831 N N . LEU A 1 243 ? 1.138 5.726 15.439 1.00 96.50 243 LEU A N 1
ATOM 1832 C CA . LEU A 1 243 ? 0.155 4.647 15.484 1.00 96.50 243 LEU A CA 1
ATOM 1833 C C . LEU A 1 243 ? 0.480 3.546 16.485 1.00 96.50 243 LEU A C 1
ATOM 1835 O O . LEU A 1 243 ? -0.454 2.860 16.888 1.00 96.50 243 LEU A O 1
ATOM 1839 N N . ASP A 1 244 ? 1.757 3.376 16.832 1.00 96.00 244 ASP A N 1
ATOM 1840 C CA . ASP A 1 244 ? 2.266 2.317 17.709 1.00 96.00 244 ASP A CA 1
ATOM 1841 C C . ASP A 1 244 ? 1.637 0.943 17.386 1.00 96.00 244 ASP A C 1
ATOM 1843 O O . ASP A 1 244 ? 0.888 0.377 18.189 1.00 96.00 244 ASP A O 1
ATOM 1847 N N . PRO A 1 245 ? 1.810 0.434 16.145 1.00 96.81 245 PRO A N 1
ATOM 1848 C CA . PRO A 1 245 ? 1.088 -0.746 15.699 1.00 96.81 245 PRO A CA 1
ATOM 1849 C C . PRO A 1 245 ? 1.534 -1.995 16.461 1.00 96.81 245 PRO A C 1
ATOM 1851 O O . PRO A 1 245 ? 2.724 -2.265 16.607 1.00 96.81 245 PRO A O 1
ATOM 1854 N N . ALA A 1 246 ? 0.566 -2.827 16.847 1.00 95.25 246 ALA A N 1
ATOM 1855 C CA . ALA A 1 246 ? 0.827 -4.126 17.465 1.00 95.25 246 ALA A CA 1
ATOM 1856 C C . ALA A 1 246 ? 1.513 -5.103 16.495 1.00 95.25 246 ALA A C 1
ATOM 1858 O O . ALA A 1 246 ? 2.209 -6.024 16.920 1.00 95.25 246 ALA A O 1
ATOM 1859 N N . LEU A 1 247 ? 1.308 -4.908 15.189 1.00 94.75 247 LEU A N 1
ATOM 1860 C CA . LEU A 1 247 ? 1.986 -5.646 14.132 1.00 94.75 247 LEU A CA 1
ATOM 1861 C C . LEU A 1 247 ? 2.254 -4.726 12.939 1.00 94.75 247 LEU A C 1
ATOM 1863 O O . LEU A 1 247 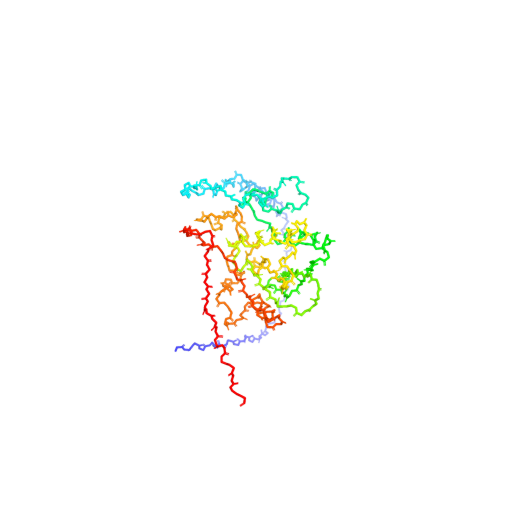? 1.328 -4.113 12.405 1.00 94.75 247 LEU A O 1
ATOM 1867 N N . TYR A 1 248 ? 3.512 -4.681 12.505 1.00 95.50 248 TYR A N 1
ATOM 1868 C CA . TYR A 1 248 ? 3.942 -4.034 11.269 1.00 95.50 248 TYR A CA 1
ATOM 1869 C C . TYR A 1 248 ? 4.371 -5.092 10.245 1.00 95.50 248 TYR A C 1
ATOM 1871 O O . TYR A 1 248 ? 5.184 -5.963 10.552 1.00 95.50 248 TYR A O 1
ATOM 1879 N N . ILE A 1 249 ? 3.807 -5.024 9.039 1.00 96.62 249 ILE A N 1
ATOM 1880 C CA . ILE A 1 249 ? 4.042 -5.956 7.934 1.00 96.62 249 ILE A CA 1
ATOM 1881 C C . ILE A 1 249 ? 4.580 -5.164 6.743 1.00 96.62 249 ILE A C 1
ATOM 1883 O O . ILE A 1 249 ? 3.902 -4.263 6.255 1.00 96.62 249 ILE A O 1
ATOM 1887 N N . ASP A 1 250 ? 5.761 -5.527 6.246 1.00 95.94 250 ASP A N 1
ATOM 1888 C CA . ASP A 1 250 ? 6.325 -4.974 5.010 1.00 95.94 250 ASP A CA 1
ATOM 1889 C C . ASP A 1 250 ? 6.231 -6.013 3.886 1.00 95.94 250 ASP A C 1
ATOM 1891 O O . ASP A 1 250 ? 6.818 -7.096 3.972 1.00 95.94 250 ASP A O 1
ATOM 1895 N N . LEU A 1 251 ? 5.423 -5.720 2.867 1.00 96.12 251 LEU A N 1
ATOM 1896 C CA . LEU A 1 251 ? 5.083 -6.646 1.791 1.00 96.12 251 LEU A CA 1
ATOM 1897 C C . LEU A 1 251 ? 6.076 -6.512 0.634 1.00 96.12 251 LEU A C 1
ATOM 1899 O O . LEU A 1 251 ? 6.127 -5.488 -0.049 1.00 96.12 251 LEU A O 1
ATOM 1903 N N . HIS A 1 252 ? 6.802 -7.599 0.387 1.00 93.50 252 HIS A N 1
ATOM 1904 C CA . HIS A 1 252 ? 7.772 -7.760 -0.691 1.00 93.50 252 HIS A CA 1
ATOM 1905 C C . HIS A 1 252 ? 7.442 -8.988 -1.543 1.00 93.50 252 HIS A C 1
ATOM 1907 O O . HIS A 1 252 ? 6.720 -9.884 -1.103 1.00 93.50 252 HIS A O 1
ATOM 1913 N N . VAL A 1 253 ? 8.040 -9.066 -2.733 1.00 88.62 253 VAL A N 1
ATOM 1914 C CA . VAL A 1 253 ? 8.110 -10.309 -3.512 1.00 88.62 253 VAL A CA 1
ATOM 1915 C C . VAL A 1 253 ? 9.554 -10.747 -3.676 1.00 88.62 253 VAL A C 1
ATOM 1917 O O . VAL A 1 253 ? 10.494 -9.978 -3.489 1.00 88.62 253 VAL A O 1
ATOM 1920 N N . SER A 1 254 ? 9.737 -12.009 -4.037 1.00 80.62 254 SER A N 1
ATOM 1921 C CA . SER A 1 254 ? 11.022 -12.700 -3.981 1.00 80.62 254 SER A CA 1
ATOM 1922 C C . SER A 1 254 ? 12.061 -12.239 -5.015 1.00 80.62 254 SER A C 1
ATOM 1924 O O . SER A 1 254 ? 13.162 -12.786 -5.065 1.00 80.62 254 SER A O 1
ATOM 1926 N N . GLY A 1 255 ? 11.722 -11.280 -5.885 1.00 76.31 255 GLY A N 1
ATOM 1927 C CA . GLY A 1 255 ? 12.594 -10.860 -6.983 1.00 76.31 255 GLY A CA 1
ATOM 1928 C C . GLY A 1 255 ? 12.931 -12.013 -7.934 1.00 76.31 255 GLY A C 1
ATOM 1929 O O . GLY A 1 255 ? 14.044 -12.083 -8.446 1.00 76.31 255 GLY A O 1
ATOM 1930 N N . GLY A 1 256 ? 11.991 -12.946 -8.132 1.00 75.12 256 GLY A N 1
ATOM 1931 C CA . GLY A 1 256 ? 12.152 -14.105 -9.013 1.00 75.12 256 GLY A CA 1
ATOM 1932 C C . GLY A 1 256 ? 12.764 -15.346 -8.356 1.00 75.12 256 GLY A C 1
ATOM 1933 O O . GLY A 1 256 ? 12.951 -16.347 -9.047 1.00 75.12 256 GLY A O 1
ATOM 1934 N N . LEU A 1 257 ? 13.057 -15.321 -7.050 1.00 78.69 257 LEU A N 1
ATOM 1935 C CA . LEU A 1 257 ? 13.408 -16.538 -6.314 1.00 78.69 257 LEU A CA 1
ATOM 1936 C C . LEU A 1 257 ? 12.176 -17.447 -6.193 1.00 78.69 257 LEU A C 1
ATOM 1938 O O . LEU A 1 257 ? 11.109 -17.014 -5.754 1.00 78.69 257 LEU A O 1
ATOM 1942 N N . ASP A 1 258 ? 12.336 -18.710 -6.582 1.00 77.00 258 ASP A N 1
ATOM 1943 C CA . ASP A 1 258 ? 11.287 -19.726 -6.495 1.00 77.00 258 ASP A CA 1
ATOM 1944 C C . ASP A 1 258 ? 11.286 -20.341 -5.088 1.00 77.00 258 ASP A C 1
ATOM 1946 O O . ASP A 1 258 ? 12.223 -21.045 -4.697 1.00 77.00 258 ASP A O 1
ATOM 1950 N N . HIS A 1 259 ? 10.260 -20.022 -4.299 1.00 80.31 259 HIS A N 1
ATOM 1951 C CA . HIS A 1 259 ? 10.060 -20.574 -2.963 1.00 80.31 259 HIS A CA 1
ATOM 1952 C C . HIS A 1 259 ? 9.034 -21.705 -3.013 1.00 80.31 259 HIS A C 1
ATOM 1954 O O . HIS A 1 259 ? 8.061 -21.650 -3.752 1.00 80.31 259 HIS A O 1
ATOM 1960 N N . GLN A 1 260 ? 9.216 -22.725 -2.169 1.00 81.38 260 GLN A N 1
ATOM 1961 C CA . GLN A 1 260 ? 8.256 -23.831 -2.075 1.00 81.38 260 GLN A CA 1
ATOM 1962 C C . GLN A 1 260 ? 6.882 -23.389 -1.539 1.00 81.38 260 GLN A C 1
ATOM 1964 O O . GLN A 1 260 ? 5.880 -24.046 -1.810 1.00 81.38 260 GLN A O 1
ATOM 1969 N N . TYR A 1 261 ? 6.849 -22.317 -0.747 1.00 82.62 261 TYR A N 1
ATOM 1970 C CA . TYR A 1 261 ? 5.640 -21.783 -0.130 1.00 82.62 261 TYR A CA 1
ATOM 1971 C C . TYR A 1 261 ? 5.229 -20.481 -0.812 1.00 82.62 261 TYR A C 1
ATOM 1973 O O . TYR A 1 261 ? 6.089 -19.655 -1.114 1.00 82.62 261 TYR A O 1
ATOM 1981 N N . ASP A 1 262 ? 3.919 -20.271 -0.949 1.00 79.62 262 ASP A N 1
ATOM 1982 C CA . ASP A 1 262 ? 3.341 -19.054 -1.537 1.00 79.62 262 ASP A CA 1
ATOM 1983 C C . ASP A 1 262 ? 3.666 -17.792 -0.719 1.00 79.62 262 ASP A C 1
ATOM 1985 O O . ASP A 1 262 ? 3.734 -16.689 -1.255 1.00 79.62 262 ASP A O 1
ATOM 1989 N N . ILE A 1 263 ? 3.871 -17.953 0.595 1.00 85.56 263 ILE A N 1
ATOM 1990 C CA . ILE A 1 263 ? 4.243 -16.878 1.515 1.00 85.56 263 ILE A CA 1
ATOM 1991 C C . ILE A 1 263 ? 5.462 -17.314 2.319 1.00 85.56 263 ILE A C 1
ATOM 1993 O O . ILE A 1 263 ? 5.449 -18.328 3.018 1.00 85.56 263 ILE A O 1
ATOM 1997 N N . THR A 1 264 ? 6.496 -16.484 2.279 1.00 85.81 264 THR A N 1
ATOM 1998 C CA . THR A 1 264 ? 7.629 -16.540 3.201 1.00 85.81 264 THR A CA 1
ATOM 1999 C C . THR A 1 264 ? 7.617 -15.294 4.068 1.00 85.81 264 THR A C 1
ATOM 2001 O O . THR A 1 264 ? 7.410 -14.195 3.558 1.00 85.81 264 THR A O 1
ATOM 2004 N N . PHE A 1 265 ? 7.873 -15.443 5.363 1.00 85.81 265 PHE A N 1
ATOM 2005 C CA . PHE A 1 265 ? 7.978 -14.315 6.279 1.00 85.81 265 PHE A CA 1
ATOM 2006 C C . PHE A 1 265 ? 9.275 -14.400 7.075 1.00 85.81 265 PHE A C 1
ATOM 2008 O O . PHE A 1 265 ? 9.747 -15.485 7.413 1.00 85.81 265 PHE A O 1
ATOM 2015 N N . THR A 1 266 ? 9.819 -13.234 7.404 1.00 81.62 266 THR A N 1
ATOM 2016 C CA . THR A 1 266 ? 10.922 -13.099 8.352 1.00 81.62 266 THR A CA 1
ATOM 2017 C C . THR A 1 266 ? 10.401 -12.324 9.546 1.00 81.62 266 THR A C 1
ATOM 2019 O O . THR A 1 266 ? 9.909 -11.209 9.402 1.00 81.62 266 THR A O 1
ATOM 2022 N N . PHE A 1 267 ? 10.518 -12.914 10.731 1.00 81.31 267 PHE A N 1
ATOM 2023 C CA . PHE A 1 267 ? 10.215 -12.252 11.990 1.00 81.31 267 PHE A CA 1
ATOM 2024 C C . PHE A 1 267 ? 11.523 -12.083 12.756 1.00 81.31 267 PHE A C 1
ATOM 2026 O O . PHE A 1 267 ? 12.155 -13.071 13.125 1.00 81.31 267 PHE A O 1
ATOM 2033 N N . ALA A 1 268 ? 11.940 -10.838 12.987 1.00 69.62 268 ALA A N 1
ATOM 2034 C CA . ALA A 1 268 ? 13.195 -10.528 13.678 1.00 69.62 268 ALA A CA 1
ATOM 2035 C C . ALA A 1 268 ? 13.153 -10.811 15.199 1.00 69.62 268 ALA A C 1
ATOM 2037 O O . ALA A 1 268 ? 14.103 -10.492 15.909 1.00 69.62 268 ALA A O 1
ATOM 2038 N N . GLY A 1 269 ? 12.078 -11.440 15.690 1.00 66.75 269 GLY A N 1
ATOM 2039 C CA . GLY A 1 269 ? 11.848 -11.732 17.099 1.00 66.75 269 GLY A CA 1
ATOM 2040 C C . GLY A 1 269 ? 11.084 -10.620 17.817 1.00 66.75 269 GLY A C 1
ATOM 2041 O O . GLY A 1 269 ? 10.885 -9.524 17.297 1.00 66.75 269 GLY A O 1
ATOM 2042 N N . TRP A 1 270 ? 10.660 -10.912 19.046 1.00 65.25 270 TRP A N 1
ATOM 2043 C CA . TRP A 1 270 ? 10.201 -9.887 19.978 1.00 65.25 270 TRP A CA 1
ATOM 2044 C C . TRP A 1 270 ? 11.437 -9.133 20.466 1.00 65.25 270 TRP A C 1
ATOM 2046 O O . TRP A 1 270 ? 12.160 -9.621 21.333 1.00 65.25 270 TRP A O 1
ATOM 2056 N N . GLY A 1 271 ? 11.737 -7.986 19.861 1.00 55.97 271 GLY A N 1
ATOM 2057 C CA . GLY A 1 271 ? 12.811 -7.130 20.346 1.00 55.97 271 GLY A CA 1
ATOM 2058 C C . GLY A 1 271 ? 12.469 -6.639 21.749 1.00 55.97 271 GLY A C 1
ATOM 2059 O O . GLY A 1 271 ? 11.507 -5.896 21.927 1.00 55.97 271 GLY A O 1
ATOM 2060 N N . THR A 1 272 ? 13.263 -7.016 22.751 1.00 48.19 272 THR A N 1
ATOM 2061 C CA . THR A 1 272 ? 13.432 -6.178 23.938 1.00 48.19 272 THR A CA 1
ATOM 2062 C C . THR A 1 272 ? 14.115 -4.900 23.464 1.00 48.19 272 THR A C 1
ATOM 2064 O O . THR A 1 272 ? 15.339 -4.800 23.463 1.00 48.19 272 THR A O 1
ATOM 2067 N N . TYR A 1 273 ? 13.338 -3.936 22.976 1.00 51.12 273 TYR A N 1
ATOM 2068 C CA . TYR A 1 273 ? 13.793 -2.555 22.980 1.00 51.12 273 TYR A CA 1
ATOM 2069 C C . TYR A 1 273 ? 13.912 -2.208 24.458 1.00 51.12 273 TYR A C 1
ATOM 2071 O O . TYR A 1 273 ? 12.888 -2.059 25.119 1.00 51.12 273 TYR A O 1
ATOM 2079 N N . ASP A 1 274 ? 15.138 -2.254 24.987 1.00 43.84 274 ASP A N 1
ATOM 2080 C CA . ASP A 1 274 ? 15.449 -1.987 26.387 1.00 43.84 274 ASP A CA 1
ATOM 2081 C C . ASP A 1 274 ? 14.648 -0.774 26.858 1.00 43.84 274 ASP A C 1
ATOM 2083 O O . ASP A 1 274 ? 14.938 0.367 26.498 1.00 43.84 274 ASP A O 1
ATOM 2087 N N . VAL A 1 275 ? 13.607 -1.034 27.647 1.00 47.59 275 VAL A N 1
ATOM 2088 C CA . VAL A 1 275 ? 12.978 -0.005 28.461 1.00 47.59 275 VAL A CA 1
ATOM 2089 C C . VAL A 1 275 ? 14.068 0.378 29.457 1.00 47.59 275 VAL A C 1
ATOM 2091 O O . VAL A 1 275 ? 14.469 -0.489 30.243 1.00 47.59 275 VAL A O 1
ATOM 2094 N N . PRO A 1 276 ? 14.613 1.608 29.431 1.00 39.50 276 PRO A N 1
ATOM 2095 C CA . PRO A 1 276 ? 15.555 2.008 30.461 1.00 39.50 276 PRO A CA 1
ATOM 2096 C C . PRO A 1 276 ? 14.843 1.845 31.812 1.00 39.50 276 PRO A C 1
ATOM 2098 O O . PRO A 1 276 ? 13.674 2.235 31.914 1.00 39.50 276 PRO A O 1
ATOM 2101 N N . PRO A 1 277 ? 15.478 1.237 32.830 1.00 48.66 277 PRO A N 1
ATOM 2102 C CA . PRO A 1 277 ? 14.866 1.150 34.147 1.00 48.66 277 PRO A CA 1
ATOM 2103 C C . PRO A 1 277 ? 14.533 2.559 34.682 1.00 48.66 277 PRO A C 1
ATOM 2105 O O . PRO A 1 277 ? 15.189 3.523 34.274 1.00 48.66 277 PRO A O 1
ATOM 2108 N N . PRO A 1 278 ? 13.504 2.668 35.546 1.00 60.00 278 PRO A N 1
ATOM 2109 C CA . PRO A 1 278 ? 12.956 3.939 36.025 1.00 60.00 278 PRO A CA 1
ATOM 2110 C C . PRO A 1 278 ? 13.965 4.815 36.775 1.00 60.00 278 PRO A C 1
ATOM 2112 O O . PRO A 1 278 ? 14.890 4.258 37.412 1.00 60.00 278 PRO A O 1
#

Nearest PDB structures (foldseek):
  1zli-assembly1_A  TM=7.830E-01  e=5.515E-10  Homo sapiens
  1nsa-assembly1_A  TM=7.872E-01  e=6.687E-10  Sus scrofa
  4uia-assembly1_A  TM=7.959E-01  e=1.868E-09  Sus scrofa
  1arm-assembly1_A  TM=7.861E-01  e=1.203E-08  Bos taurus
  1pca-assembly1_A  TM=7.303E-01  e=3.329E-09  Sus scrofa

Mean predicted aligned error: 13.07 Å

Sequence (278 aa):
MTFETRSCPPPNAAHFSDRHASADAKACNSARSSRRLVKGLAIALFAAAQLNAQTIDTSAPLPPVRAWHGASEALIAAPDDPWITPAEHSDFVSTPSYAQTRAWLQRLVAASPLLSLEVFGKTGEGRELLLVRARKGKPGKPVVLAQAGIHGGEIDGKDAGLMLLRDIAQRGKDALLDEVDFVFVPILNSDGHEQRGPLIGAALRGPQQMGWNTTTRGINLNRDYLNLEAPETRAIVTLLHALDPALYIDLHVSGGLDHQYDITFTFAGWGTYDVPPP

Secondary structure (DSSP, 8-state):
-----PPPPPPPP-----------------TTSSHHHHHHHHHHHHHHTTS----------PPPPPP---GGGGGSPPTT-TT--HHHHTTTS----HHHHHHHHHHHHHT-TTEEEEEEEE-TT-PEEEEEEE--SSS-PPEEEEE--SSTT--HHHHHHHHHHHHHHHSSGGGGGSS-EEEEES-SSHHHHHS-BTTTTTTS-S-SSBPPSS-TT---GGGTTTT--SHHHHHHHHHHHHH--SEEEE----TT---SSS----------------

Foldseek 3Di:
DDDDDDDDDDDDDDDDDDDDDDDDDDDDDDPPPPVPVVVVVVVVVVVVVPPPPPPPPLVPPDDDDDDDDDPCVVLQDDCPPPLHFPCSVVVNQADDAPVSLVVSLVVLQVQFPQKDKDFQFAFPVGHTFIKIKGADDDPDAFEAEEEEALFQQFQVSLRVVSSVSCCCGPPPPVVVRVRYMYMYGRHLQNQQNNQWDQPVLSVAPHHSITGGCAHPVRHRLVVCCVVVPTRSSVRVVVVCVVRVHPHYHYHGDPSHDDDPDPDDDDDPDDDCPPPPDD

Solvent-accessible surface area (backbone atoms only — not comparable to full-atom values): 17146 Å² total; per-residue (Å²): 143,81,86,85,84,83,84,85,84,86,87,82,90,80,91,84,81,93,82,84,84,88,84,82,94,84,84,82,88,73,93,76,74,71,71,63,60,59,56,54,53,55,52,52,55,57,58,62,66,68,75,69,78,68,82,76,74,61,75,52,87,63,76,84,78,76,90,80,87,60,81,69,62,78,71,60,60,54,92,83,43,93,74,47,46,66,24,60,70,46,72,59,49,36,65,64,51,72,68,54,47,51,53,52,50,54,54,52,32,76,70,20,95,42,41,46,80,47,72,69,41,38,38,90,90,62,51,73,29,48,33,39,41,38,48,50,88,73,86,88,50,53,30,38,35,40,37,11,11,53,27,19,57,28,40,64,45,25,54,54,47,51,52,49,53,45,31,36,61,74,62,77,44,45,67,73,20,70,73,28,28,42,34,38,28,50,39,57,26,54,64,8,36,66,53,54,34,60,71,45,60,46,93,43,89,63,36,62,57,17,13,34,50,28,41,91,84,67,47,46,51,94,72,24,78,86,73,45,77,48,49,42,44,43,27,52,53,52,48,45,69,74,59,61,48,79,40,80,43,81,37,73,61,70,80,71,60,88,64,99,52,99,74,84,84,85,78,93,67,88,73,80,71,76,73,75,78,134

InterPro domains:
  IPR000834 Peptidase M14, carboxypeptidase A [PF00246] (102-228)
  IPR000834 Peptidase M14, carboxypeptidase A [PS52035] (94-278)
  IPR000834 Peptidase M14, carboxypeptidase A [SM00631] (96-278)

Organism: Xanthomonas manihotis (NCBI:txid43353)